Protein AF-A0A071LQS4-F1 (afdb_monomer)

Secondary structure (DSSP, 8-state):
---B-TTS--B-PPP-EEEEEEPTTS-EEEEEEEP-TTHHHHHHHHSPSPPHHHHHH--S-----EEEEEEEEEEEEETTEEEEEEEEEEEEE-S-----HHHHHHHTGGGSSTT--EEEEPTT--SEEEESSSSTTSPEEEEE-TT--EEEEEE-SSSEEEEEEE-TTSGGGEEEEEEEEEGGGEEE--

Foldseek 3Di:
DWDADPQQPDTDDDDWDKDFDADPVQAGPAIETEDDDPRVVCCCVFVPPDDPCCVVVVADDGDFDWDWDWPDWDWDADQNAIHIYTYTPDTDTDPDPPHDLLNVLVNVHPCSHVRKWKKFFDPPDDFDFAFQAQDPPGDGDHTGDRPFIKIFDADPDPFKTWIATQQPVDVVRGDPRIHMDTCVRIGTDD

Radius of gyration: 18.58 Å; Cα contacts (8 Å, |Δi|>4): 355; chains: 1; bounding box: 41×34×51 Å

Mean predicted aligned error: 6.65 Å

Sequence (190 aa):
MPVWNDTGTVNTPELHYRYFVLSANNQAEKIVNLDKQNSEALLTRYFSPVPENFLKFKEGHLERSGTAVINHLSSNTECDHHYYSGQLIKFTVGTDQHFDINTLENAAGCEAWPYRLSYTLKPGITDAHFKQEPDVSAKNGAIITADMAIVTLERVNQQWIKAAQYDANQPDSVGKNQGFILLSQLQPLN

Nearest PDB structures (foldseek):
  4krt-assembly2_B  TM=7.785E-01  e=1.493E-01  Clostridium phage phiSM101
  2d8j-assembly1_A  TM=6.221E-01  e=8.026E-02  Mus musculus
  6biq-assembly4_C  TM=4.530E-01  e=5.722E-02  Trichomonas vaginalis
  8elr-assembly1_A  TM=2.096E-01  e=4.162E+00  Homo sapiens
  7kfz-assembly1_C  TM=2.103E-01  e=5.519E+00  Homo sapiens

Structure (mmCIF, N/CA/C/O backbone):
data_AF-A0A071LQS4-F1
#
_entry.id   AF-A0A071LQS4-F1
#
loop_
_atom_site.group_PDB
_atom_site.id
_atom_site.type_symbol
_atom_site.label_atom_id
_atom_site.label_alt_id
_atom_site.label_comp_id
_atom_site.label_asym_id
_atom_site.label_entity_id
_atom_site.label_seq_id
_atom_site.pdbx_PDB_ins_code
_atom_site.Cartn_x
_atom_site.Cartn_y
_atom_site.Cartn_z
_atom_site.occupancy
_atom_site.B_iso_or_equiv
_atom_site.auth_seq_id
_atom_site.auth_comp_id
_atom_site.auth_asym_id
_atom_site.auth_atom_id
_atom_site.pdbx_PDB_model_num
ATOM 1 N N . MET A 1 1 ? -6.910 -5.279 -0.947 1.00 57.91 1 MET A N 1
ATOM 2 C CA . MET A 1 1 ? -6.035 -6.045 -1.858 1.00 57.91 1 MET A CA 1
ATOM 3 C C . MET A 1 1 ? -6.261 -5.568 -3.281 1.00 57.91 1 MET A C 1
ATOM 5 O O . MET A 1 1 ? -7.370 -5.112 -3.563 1.00 57.91 1 MET A O 1
ATOM 9 N N . PRO A 1 2 ? -5.251 -5.622 -4.160 1.00 64.19 2 PRO A N 1
ATOM 10 C CA . PRO A 1 2 ? -5.471 -5.397 -5.580 1.00 64.19 2 PRO A CA 1
ATOM 11 C C . PRO A 1 2 ? -6.408 -6.454 -6.159 1.00 64.19 2 PRO A C 1
ATOM 13 O O . PRO A 1 2 ? -6.312 -7.630 -5.822 1.00 64.19 2 PRO A O 1
ATOM 16 N N . VAL A 1 3 ? -7.317 -6.019 -7.023 1.00 68.38 3 VAL A N 1
ATOM 17 C CA . VAL A 1 3 ? -8.246 -6.890 -7.745 1.00 68.38 3 VAL A CA 1
ATOM 18 C C . VAL A 1 3 ? -8.030 -6.617 -9.219 1.00 68.38 3 VAL A C 1
ATOM 20 O O . VAL A 1 3 ? -8.522 -5.627 -9.762 1.00 68.38 3 VAL A O 1
ATOM 23 N N . TRP A 1 4 ? -7.229 -7.462 -9.852 1.00 69.62 4 TRP A N 1
ATOM 24 C CA . TRP A 1 4 ? -6.940 -7.342 -11.271 1.00 69.62 4 TRP A CA 1
ATOM 25 C C . TRP A 1 4 ? -8.056 -7.977 -12.100 1.00 69.62 4 TRP A C 1
ATOM 27 O O . TRP A 1 4 ? -8.606 -9.009 -11.724 1.00 69.62 4 TRP A O 1
ATOM 37 N N . ASN A 1 5 ? -8.385 -7.373 -13.241 1.00 72.88 5 ASN A N 1
ATOM 38 C CA . ASN A 1 5 ? -9.180 -8.057 -14.258 1.00 72.88 5 ASN A CA 1
ATOM 39 C C . ASN A 1 5 ? -8.420 -9.277 -14.811 1.00 72.88 5 ASN A C 1
ATOM 41 O O . ASN A 1 5 ? -7.201 -9.367 -14.675 1.00 72.88 5 ASN A O 1
ATOM 45 N N . ASP A 1 6 ? -9.122 -10.177 -15.501 1.00 66.00 6 ASP A N 1
ATOM 46 C CA . ASP A 1 6 ? -8.548 -11.431 -16.022 1.00 66.00 6 ASP A CA 1
ATOM 47 C C . ASP A 1 6 ? -7.302 -11.228 -16.900 1.00 66.00 6 ASP A C 1
ATOM 49 O O . ASP A 1 6 ? -6.442 -12.099 -16.993 1.00 66.00 6 ASP A O 1
ATOM 53 N N . THR A 1 7 ? -7.181 -10.064 -17.545 1.00 60.19 7 THR A N 1
ATOM 54 C CA . THR A 1 7 ? -6.035 -9.719 -18.394 1.00 60.19 7 THR A CA 1
ATOM 55 C C . THR A 1 7 ? -4.881 -9.048 -17.643 1.00 60.19 7 THR A C 1
ATOM 57 O O . THR A 1 7 ? -3.892 -8.686 -18.276 1.00 60.19 7 THR A O 1
ATOM 60 N N . GLY A 1 8 ? -4.994 -8.818 -16.330 1.00 60.22 8 GLY A N 1
ATOM 61 C CA . GLY A 1 8 ? -3.953 -8.188 -15.510 1.00 60.22 8 GLY A CA 1
ATOM 62 C C . GLY A 1 8 ? -3.650 -6.734 -15.890 1.00 60.22 8 GLY A C 1
ATOM 63 O O . GLY A 1 8 ? -2.535 -6.258 -15.706 1.00 60.22 8 GLY A O 1
ATOM 64 N N . THR A 1 9 ? -4.602 -6.022 -16.491 1.00 60.69 9 THR A N 1
ATOM 65 C CA . THR A 1 9 ? -4.402 -4.659 -17.019 1.00 60.69 9 THR A CA 1
ATOM 66 C C . THR A 1 9 ? -5.120 -3.590 -16.214 1.00 60.69 9 THR A C 1
ATOM 68 O O . THR A 1 9 ? -4.701 -2.434 -16.231 1.00 60.69 9 THR A O 1
ATOM 71 N N . VAL A 1 10 ? -6.189 -3.957 -15.509 1.00 65.56 10 VAL A N 1
ATOM 72 C CA . VAL A 1 10 ? -7.010 -3.037 -14.721 1.00 65.56 10 VAL A CA 1
ATOM 73 C C . VAL A 1 10 ? -7.055 -3.529 -13.285 1.00 65.56 10 VAL A C 1
ATOM 75 O O . VAL A 1 10 ? -7.588 -4.604 -13.030 1.00 65.56 10 VAL A O 1
ATOM 78 N N . ASN A 1 11 ? -6.514 -2.735 -12.360 1.00 72.06 11 ASN A N 1
ATOM 79 C CA . ASN A 1 11 ? -6.674 -2.947 -10.926 1.00 72.06 11 ASN A CA 1
ATOM 80 C C . ASN A 1 11 ? -7.907 -2.178 -10.439 1.00 72.06 11 ASN A C 1
ATOM 82 O O . ASN A 1 11 ? -8.010 -0.969 -10.652 1.00 72.06 11 ASN A O 1
ATOM 86 N N . THR A 1 12 ? -8.815 -2.865 -9.755 1.00 76.50 12 THR A N 1
ATOM 87 C CA . THR A 1 12 ? -10.020 -2.297 -9.141 1.00 76.50 12 THR A CA 1
ATOM 88 C C . THR A 1 12 ? -9.942 -2.496 -7.626 1.00 76.50 12 THR A C 1
ATOM 90 O O . THR A 1 12 ? -10.696 -3.290 -7.068 1.00 76.50 12 THR A O 1
ATOM 93 N N . PRO A 1 13 ? -8.991 -1.836 -6.943 1.00 78.62 13 PRO A N 1
ATOM 94 C CA . PRO A 1 13 ? -8.784 -2.053 -5.521 1.00 78.62 13 PRO A CA 1
ATOM 95 C C . PRO A 1 13 ? -10.014 -1.597 -4.736 1.00 78.62 13 PRO A C 1
ATOM 97 O O . PRO A 1 13 ? -10.620 -0.558 -5.022 1.00 78.62 13 PRO A O 1
ATOM 100 N N . GLU A 1 14 ? -10.363 -2.379 -3.723 1.00 82.19 14 GLU A N 1
ATOM 101 C CA . GLU A 1 14 ? -11.452 -2.065 -2.808 1.00 82.19 14 GLU A CA 1
ATOM 102 C C . GLU A 1 14 ? -10.912 -1.421 -1.529 1.00 82.19 14 GLU A C 1
ATOM 104 O O . GLU A 1 14 ? -9.817 -1.747 -1.064 1.00 82.19 14 GLU A O 1
ATOM 109 N N . LEU A 1 15 ? -11.691 -0.513 -0.937 1.00 86.19 15 LEU A N 1
ATOM 110 C CA . LEU A 1 15 ? -11.379 0.038 0.379 1.00 86.19 15 LEU A CA 1
ATOM 111 C C . LEU A 1 15 ? -11.614 -1.023 1.456 1.00 86.19 15 LEU A C 1
ATOM 113 O O . LEU A 1 15 ? -12.691 -1.618 1.542 1.00 86.19 15 LEU A O 1
ATOM 117 N N . HIS A 1 16 ? -10.612 -1.210 2.307 1.00 87.62 16 HIS A N 1
ATOM 118 C CA . HIS A 1 16 ? -10.677 -2.058 3.490 1.00 87.62 16 HIS A CA 1
ATOM 119 C C . HIS A 1 16 ? -10.281 -1.249 4.720 1.00 87.62 16 HIS A C 1
ATOM 121 O O . HIS A 1 16 ? -9.436 -0.359 4.641 1.00 87.62 16 HIS A O 1
ATOM 127 N N . TYR A 1 17 ? -10.878 -1.587 5.860 1.00 90.06 17 TYR A N 1
ATOM 128 C CA . TYR A 1 17 ? -10.569 -0.970 7.142 1.00 90.06 17 TYR A CA 1
ATOM 129 C C . TYR A 1 17 ? -10.048 -2.033 8.092 1.00 90.06 17 TYR A C 1
ATOM 131 O O . TYR A 1 17 ? -10.638 -3.105 8.226 1.00 90.06 17 TYR A O 1
ATOM 139 N N . ARG A 1 18 ? -8.953 -1.710 8.773 1.00 90.69 18 ARG A N 1
ATOM 140 C CA . ARG A 1 18 ? -8.409 -2.512 9.862 1.00 90.69 18 ARG A CA 1
ATOM 141 C C . ARG A 1 18 ? -8.292 -1.652 11.102 1.00 90.69 18 ARG A C 1
ATOM 143 O O . ARG A 1 18 ? -7.937 -0.478 11.017 1.00 90.69 18 ARG A O 1
ATOM 150 N N . TYR A 1 19 ? -8.595 -2.243 12.245 1.00 92.38 19 TYR A N 1
ATOM 151 C CA . TYR A 1 19 ? -8.375 -1.629 13.541 1.00 92.38 19 TYR A CA 1
ATOM 152 C C . TYR A 1 19 ? -7.298 -2.399 14.292 1.00 92.38 19 TYR A C 1
ATOM 154 O O . TYR A 1 19 ? -7.432 -3.601 14.523 1.00 92.38 19 TYR A O 1
ATOM 162 N N . PHE A 1 20 ? -6.239 -1.690 14.667 1.00 92.62 20 PHE A N 1
ATOM 163 C CA . PHE A 1 20 ? -5.131 -2.226 15.442 1.00 92.62 20 PHE A CA 1
ATOM 164 C C . PHE A 1 20 ? -5.304 -1.795 16.896 1.00 92.62 20 PHE A C 1
ATOM 166 O O . PHE A 1 20 ? -5.364 -0.602 17.196 1.00 92.62 20 PHE A O 1
ATOM 173 N N . VAL A 1 21 ? -5.397 -2.766 17.799 1.00 91.94 21 VAL A N 1
ATOM 174 C CA . VAL A 1 21 ? -5.367 -2.523 19.242 1.00 91.94 21 VAL A CA 1
ATOM 175 C C . VAL A 1 21 ? -3.913 -2.537 19.675 1.00 91.94 21 VAL A C 1
ATOM 177 O O . VAL A 1 21 ? -3.232 -3.551 19.520 1.00 91.94 21 VAL A O 1
ATOM 180 N N . LEU A 1 22 ? -3.449 -1.406 20.199 1.00 90.56 22 LEU A N 1
ATOM 181 C CA . LEU A 1 22 ? -2.077 -1.230 20.651 1.00 90.56 22 LEU A CA 1
ATOM 182 C C . LEU A 1 22 ? -1.982 -1.335 22.172 1.00 90.56 22 LEU A C 1
ATOM 184 O O . LEU A 1 22 ? -2.823 -0.796 22.893 1.00 90.56 22 LEU A O 1
ATOM 188 N N . SER A 1 23 ? -0.927 -1.991 22.645 1.00 89.00 23 SER A N 1
ATOM 189 C CA . SER A 1 23 ? -0.516 -1.968 24.047 1.00 89.00 23 SER A CA 1
ATOM 190 C C . SER A 1 23 ? 0.079 -0.609 24.430 1.00 89.00 23 SER A C 1
ATOM 192 O O . SER A 1 23 ? 0.381 0.225 23.575 1.00 89.00 23 SER A O 1
ATOM 194 N N . ALA A 1 24 ? 0.348 -0.406 25.723 1.00 85.00 24 ALA A N 1
ATOM 195 C CA . ALA A 1 24 ? 1.026 0.799 26.217 1.00 85.00 24 ALA A CA 1
ATOM 196 C C . ALA A 1 24 ? 2.432 1.016 25.612 1.00 85.00 24 ALA A C 1
ATOM 198 O O . ALA A 1 24 ? 2.934 2.136 25.616 1.00 85.00 24 ALA A O 1
ATOM 199 N N . ASN A 1 25 ? 3.051 -0.042 25.073 1.00 84.69 25 ASN A N 1
ATOM 200 C CA . ASN A 1 25 ? 4.360 0.001 24.419 1.00 84.69 25 ASN A CA 1
ATOM 201 C C . ASN A 1 25 ? 4.250 0.077 22.881 1.00 84.69 25 ASN A C 1
ATOM 203 O O . ASN A 1 25 ? 5.203 -0.274 22.186 1.00 84.69 25 ASN A O 1
ATOM 207 N N . ASN A 1 26 ? 3.088 0.471 22.341 1.00 84.00 26 ASN A N 1
ATOM 208 C CA . ASN A 1 26 ? 2.786 0.541 20.904 1.00 84.00 26 ASN A CA 1
ATOM 209 C C . ASN A 1 26 ? 2.916 -0.787 20.141 1.00 84.00 26 ASN A C 1
ATOM 211 O O . ASN A 1 26 ? 3.038 -0.790 18.920 1.00 84.00 26 ASN A O 1
ATOM 215 N N . GLN A 1 27 ? 2.854 -1.923 20.837 1.00 87.25 27 GLN A N 1
ATOM 216 C CA . GLN A 1 27 ? 2.822 -3.237 20.192 1.00 87.25 27 GLN A CA 1
ATOM 217 C C . GLN A 1 27 ? 1.385 -3.596 19.823 1.00 87.25 27 GLN A C 1
ATOM 219 O O . GLN A 1 27 ? 0.487 -3.420 20.646 1.00 87.25 27 GLN A O 1
ATOM 224 N N . ALA A 1 28 ? 1.161 -4.110 18.614 1.00 88.50 28 ALA A N 1
ATOM 225 C CA . ALA A 1 28 ? -0.161 -4.566 18.204 1.00 88.50 28 ALA A CA 1
ATOM 226 C C . ALA A 1 28 ? -0.525 -5.875 18.921 1.00 88.50 28 ALA A C 1
ATOM 228 O O . ALA A 1 28 ? 0.112 -6.906 18.727 1.00 88.50 28 ALA A O 1
ATOM 229 N N . GLU A 1 29 ? -1.562 -5.828 1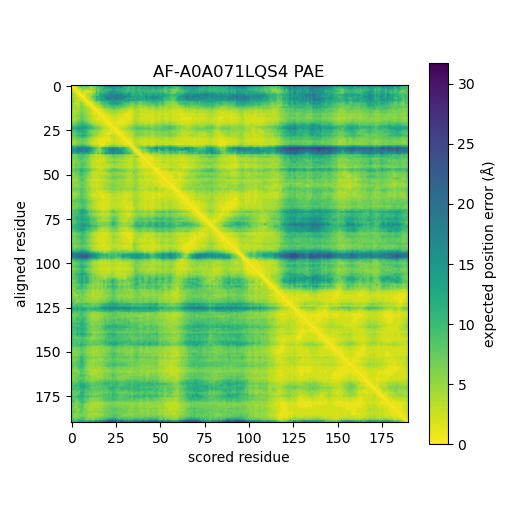9.755 1.00 89.38 29 GLU A N 1
ATOM 230 C CA . GLU A 1 29 ? -2.084 -6.988 20.489 1.00 89.38 29 GLU A CA 1
ATOM 231 C C . GLU A 1 29 ? -3.218 -7.680 19.735 1.00 89.38 29 GLU A C 1
ATOM 233 O O . GLU A 1 29 ? -3.475 -8.870 19.919 1.00 89.38 29 GLU A O 1
ATOM 238 N N . LYS A 1 30 ? -3.946 -6.917 18.914 1.00 90.00 30 LYS A N 1
ATOM 239 C CA . LYS A 1 30 ? -5.096 -7.413 18.167 1.00 90.00 30 LYS A CA 1
ATOM 240 C C . LYS A 1 30 ? -5.270 -6.653 16.868 1.00 90.00 30 LYS A C 1
ATOM 242 O O . LYS A 1 30 ? -5.231 -5.424 16.860 1.00 90.00 30 LYS A O 1
ATOM 247 N N . ILE A 1 31 ? -5.561 -7.388 15.803 1.00 91.19 31 ILE A N 1
ATOM 248 C CA . ILE A 1 31 ? -5.914 -6.832 14.500 1.00 91.19 31 ILE A CA 1
ATOM 249 C C . ILE A 1 31 ? -7.340 -7.259 14.184 1.00 91.19 31 ILE A C 1
ATOM 251 O O . ILE A 1 31 ? -7.667 -8.446 14.232 1.00 91.19 31 ILE A O 1
ATOM 255 N N . VAL A 1 32 ? -8.198 -6.281 13.900 1.00 92.31 32 VAL A N 1
ATOM 256 C CA . VAL A 1 32 ? -9.599 -6.507 13.547 1.00 92.31 32 VAL A CA 1
ATOM 257 C C . VAL A 1 32 ? -9.854 -6.001 12.133 1.00 92.31 32 VAL A C 1
ATOM 259 O O . VAL A 1 32 ? -9.817 -4.795 11.887 1.00 92.31 32 VAL A O 1
ATOM 262 N N . ASN A 1 33 ? -10.143 -6.913 11.212 1.00 90.88 33 ASN A N 1
ATOM 263 C CA . ASN A 1 33 ? -10.684 -6.603 9.896 1.00 90.88 33 ASN A CA 1
ATOM 264 C C . ASN A 1 33 ? -12.134 -6.122 10.058 1.00 90.88 33 ASN A C 1
ATOM 266 O O . ASN A 1 33 ? -12.956 -6.794 10.681 1.00 90.88 33 ASN A O 1
ATOM 270 N N . LEU A 1 34 ? -12.445 -4.931 9.548 1.00 90.88 34 LEU A N 1
ATOM 271 C CA . LEU A 1 34 ? -13.760 -4.317 9.713 1.00 90.88 34 LEU A CA 1
ATOM 272 C C . LEU A 1 34 ? -14.622 -4.503 8.459 1.00 90.88 34 LEU A C 1
ATOM 274 O O . LEU A 1 34 ? -14.184 -4.219 7.341 1.00 90.88 34 LEU A O 1
ATOM 278 N N . ASP A 1 35 ? -15.868 -4.928 8.661 1.00 83.94 35 ASP A N 1
ATOM 279 C CA . ASP A 1 35 ? -16.822 -5.163 7.576 1.00 83.94 35 ASP A CA 1
ATOM 280 C C . ASP A 1 35 ? -17.208 -3.880 6.817 1.00 83.94 35 ASP A C 1
ATOM 282 O O . ASP A 1 35 ? -17.341 -2.788 7.376 1.00 83.94 35 ASP A O 1
ATOM 286 N N . LYS A 1 36 ? -17.448 -4.040 5.510 1.00 66.44 36 LYS A N 1
ATOM 287 C CA . LYS A 1 36 ? -17.505 -2.987 4.476 1.00 66.44 36 LYS A CA 1
ATOM 288 C C . LYS A 1 36 ? -18.779 -2.124 4.435 1.00 66.44 36 LYS A C 1
ATOM 290 O O . LYS A 1 36 ? -19.111 -1.583 3.380 1.00 66.44 36 LYS A O 1
ATOM 295 N N . GLN A 1 37 ? -19.530 -1.963 5.521 1.00 63.38 37 GLN A N 1
ATOM 296 C CA . GLN A 1 37 ? -20.737 -1.127 5.451 1.00 63.38 37 GLN A CA 1
ATOM 297 C C . GLN A 1 37 ? -20.368 0.360 5.299 1.00 63.38 37 GLN A C 1
ATOM 299 O O . GLN A 1 37 ? -19.813 0.968 6.209 1.00 63.38 37 GLN A O 1
ATOM 304 N N . ASN A 1 38 ? -20.715 0.953 4.149 1.00 67.62 38 ASN A N 1
ATOM 305 C CA . ASN A 1 38 ? -20.524 2.375 3.826 1.00 67.62 38 ASN A CA 1
ATOM 306 C C . ASN A 1 38 ? -19.057 2.852 3.841 1.00 67.62 38 ASN A C 1
ATOM 308 O O . ASN A 1 38 ? -18.759 3.921 4.379 1.00 67.62 38 ASN A O 1
ATOM 312 N N . SER A 1 39 ? -18.153 2.078 3.232 1.00 76.69 39 SER A N 1
ATOM 313 C CA . SER A 1 39 ? -16.706 2.346 3.187 1.00 76.69 39 SER A CA 1
ATOM 314 C C . SER A 1 39 ? -16.355 3.799 2.832 1.00 76.69 39 SER A C 1
ATOM 316 O O . SER A 1 39 ? -15.729 4.488 3.629 1.00 76.69 39 SER A O 1
ATOM 318 N N . GLU A 1 40 ? -16.828 4.331 1.705 1.00 82.75 40 GLU A N 1
ATOM 319 C CA . GLU A 1 40 ? -16.487 5.704 1.288 1.00 82.75 40 GLU A CA 1
ATOM 320 C C . GLU A 1 40 ? -16.918 6.777 2.303 1.00 82.75 40 GLU A C 1
ATOM 322 O O . GLU A 1 40 ? -16.169 7.716 2.579 1.00 82.75 40 GLU A O 1
ATOM 327 N N . ALA A 1 41 ? -18.087 6.616 2.932 1.00 84.94 41 ALA A N 1
ATOM 328 C CA . ALA A 1 41 ? -18.562 7.556 3.946 1.00 84.94 41 ALA A CA 1
ATOM 329 C C . ALA A 1 41 ? -17.669 7.549 5.198 1.00 84.94 41 ALA A C 1
ATOM 331 O O . ALA A 1 41 ? -17.444 8.599 5.803 1.00 84.94 41 ALA A O 1
ATOM 332 N N . LEU A 1 42 ? -17.135 6.383 5.584 1.00 87.06 42 LEU A N 1
ATOM 333 C CA . LEU A 1 42 ? -16.184 6.261 6.692 1.00 87.06 42 LEU A CA 1
ATOM 334 C C . LEU A 1 42 ? -14.855 6.950 6.364 1.00 87.06 42 LEU A C 1
ATOM 336 O O . LEU A 1 42 ? -14.322 7.660 7.221 1.00 87.06 42 LEU A O 1
ATOM 340 N N . LEU A 1 43 ? -14.356 6.796 5.130 1.00 88.88 43 LEU A N 1
ATOM 341 C CA . LEU A 1 43 ? -13.146 7.472 4.654 1.00 88.88 43 LEU A CA 1
ATOM 342 C C . LEU A 1 43 ? -13.270 8.991 4.828 1.00 88.88 43 LEU A C 1
ATOM 344 O O . LEU A 1 43 ? -12.480 9.603 5.546 1.00 88.88 43 LEU A O 1
ATOM 348 N N . THR A 1 44 ? -14.301 9.598 4.235 1.00 86.62 44 THR A N 1
ATOM 349 C CA . THR A 1 44 ? -14.496 11.055 4.286 1.00 86.62 44 THR A CA 1
ATOM 350 C C . THR A 1 44 ? -14.762 11.552 5.704 1.00 86.62 44 THR A C 1
ATOM 352 O O . THR A 1 44 ? -14.321 12.639 6.070 1.00 86.62 44 THR A O 1
ATOM 355 N N . ARG A 1 45 ? -15.467 10.774 6.531 1.00 89.19 45 ARG A N 1
ATOM 356 C CA . ARG A 1 45 ? -15.817 11.187 7.894 1.00 89.19 45 ARG A CA 1
ATOM 357 C C . ARG A 1 45 ? -14.624 11.190 8.847 1.00 89.19 45 ARG A C 1
ATOM 359 O O . ARG A 1 45 ? -14.565 12.058 9.715 1.00 89.19 45 ARG A O 1
ATOM 366 N N . TYR A 1 46 ? -13.721 10.216 8.736 1.00 89.62 46 TYR A N 1
ATOM 367 C CA . TYR A 1 46 ? -12.697 9.970 9.760 1.00 89.62 46 TYR A CA 1
ATOM 368 C C . TYR A 1 46 ? -11.259 10.239 9.310 1.00 89.62 46 TYR A C 1
ATOM 370 O O . TYR A 1 46 ? -10.403 10.474 10.162 1.00 89.62 46 TYR A O 1
ATOM 378 N N . PHE A 1 47 ? -10.998 10.264 8.002 1.00 90.12 47 PHE A N 1
ATOM 379 C CA . PHE A 1 47 ? -9.658 10.427 7.427 1.00 90.12 47 PHE A CA 1
ATOM 380 C C . PHE A 1 47 ? -9.507 11.739 6.641 1.00 90.12 47 PHE A C 1
ATOM 382 O O . PHE A 1 47 ? -8.601 11.875 5.828 1.00 90.12 47 PHE A O 1
ATOM 389 N N . SER A 1 48 ? -10.394 12.714 6.862 1.00 85.62 48 SER A N 1
ATOM 390 C CA . SER A 1 48 ? -10.316 14.016 6.192 1.00 85.62 48 SER A CA 1
ATOM 391 C C . SER A 1 48 ? -9.209 14.912 6.782 1.00 85.62 48 SER A C 1
ATOM 393 O O . SER A 1 48 ? -9.088 14.983 8.012 1.00 85.62 48 SER A O 1
ATOM 395 N N . PRO A 1 49 ? -8.442 15.642 5.944 1.00 87.75 49 PRO A N 1
ATOM 396 C CA . PRO A 1 49 ? -8.482 15.611 4.479 1.00 87.75 49 PRO A CA 1
ATOM 397 C C . PRO A 1 49 ? -7.813 14.351 3.907 1.00 87.75 49 PRO A C 1
ATOM 399 O O . PRO A 1 49 ? -6.736 13.957 4.344 1.00 87.75 49 PRO A O 1
ATOM 402 N N . VAL A 1 50 ? -8.442 13.752 2.892 1.00 88.69 50 VAL A N 1
ATOM 403 C CA . VAL A 1 50 ? -7.896 12.583 2.187 1.00 88.69 50 VAL A CA 1
ATOM 404 C C . VAL A 1 50 ? -6.923 13.063 1.103 1.00 88.69 50 VAL A C 1
ATOM 406 O O . VAL A 1 50 ? -7.309 13.928 0.311 1.00 88.69 50 VAL A O 1
ATOM 409 N N . PRO A 1 51 ? -5.696 12.519 1.014 1.00 88.00 51 PRO A N 1
ATOM 410 C CA . PRO A 1 51 ? -4.763 12.874 -0.052 1.00 88.00 51 PRO A CA 1
ATOM 411 C C . PRO A 1 51 ? -5.345 12.610 -1.449 1.00 88.00 51 PRO A C 1
ATOM 413 O O . PRO A 1 51 ? -5.890 11.538 -1.710 1.00 88.00 51 PRO A O 1
ATOM 416 N N . GLU A 1 52 ? -5.182 13.555 -2.380 1.00 85.94 52 GLU A N 1
ATOM 417 C CA . GLU A 1 52 ? -5.719 13.433 -3.747 1.00 85.94 52 GLU A CA 1
ATOM 418 C C . GLU A 1 52 ? -5.197 12.178 -4.459 1.00 85.94 52 GLU A C 1
ATOM 420 O O . GLU A 1 52 ? -5.964 11.450 -5.088 1.00 85.94 52 GLU A O 1
ATOM 425 N N . ASN A 1 53 ? -3.905 11.876 -4.300 1.00 82.62 53 ASN A N 1
ATOM 426 C CA . ASN A 1 53 ? -3.279 10.703 -4.910 1.00 82.62 53 ASN A CA 1
ATOM 427 C C . ASN A 1 53 ? -3.894 9.385 -4.421 1.00 82.62 53 ASN A C 1
ATOM 429 O O . ASN A 1 53 ? -4.040 8.462 -5.223 1.00 82.62 53 ASN A O 1
ATOM 433 N N . PHE A 1 54 ? -4.320 9.312 -3.155 1.00 86.25 54 PHE A N 1
ATOM 434 C CA . PHE A 1 54 ? -5.008 8.135 -2.622 1.00 86.25 54 PHE A CA 1
ATOM 435 C C . PHE A 1 54 ? -6.335 7.906 -3.355 1.00 86.25 54 PHE A C 1
ATOM 437 O O . PHE A 1 54 ? -6.625 6.792 -3.772 1.00 86.25 54 PHE A O 1
ATOM 444 N N . LEU A 1 55 ? -7.119 8.961 -3.597 1.00 85.38 55 LEU A N 1
ATOM 445 C CA . LEU A 1 55 ? -8.390 8.853 -4.327 1.00 85.38 55 LEU A CA 1
ATOM 446 C C . LEU A 1 55 ? -8.188 8.590 -5.824 1.00 85.38 55 LEU A C 1
ATOM 448 O O . LEU A 1 55 ? -8.919 7.803 -6.426 1.00 85.38 55 LEU A O 1
ATOM 452 N N . LYS A 1 56 ? -7.196 9.251 -6.427 1.00 84.31 56 LYS A N 1
ATOM 453 C CA . LYS A 1 56 ? -6.923 9.201 -7.866 1.00 84.31 56 LYS A CA 1
ATOM 454 C C . LYS A 1 56 ? -6.364 7.855 -8.309 1.00 84.31 56 LYS A C 1
ATOM 456 O O . LYS A 1 56 ? -6.793 7.332 -9.334 1.00 84.31 56 LYS A O 1
ATOM 461 N N . PHE A 1 57 ? -5.400 7.321 -7.565 1.00 81.06 57 PHE A N 1
ATOM 462 C CA . PHE A 1 57 ? -4.719 6.073 -7.911 1.00 81.06 57 PHE A CA 1
ATOM 463 C C . PHE A 1 57 ? -5.247 4.870 -7.132 1.00 81.06 57 PHE A C 1
ATOM 465 O O . PHE A 1 57 ? -5.015 3.742 -7.551 1.00 81.06 57 PHE A O 1
ATOM 472 N N . LYS A 1 58 ? -6.005 5.099 -6.049 1.00 83.06 58 LYS A N 1
ATOM 473 C CA . LYS A 1 58 ? -6.546 4.048 -5.174 1.00 83.06 58 LYS A CA 1
ATOM 474 C C . LYS A 1 58 ? -5.453 3.112 -4.651 1.00 83.06 58 LYS A C 1
ATOM 476 O O . LYS A 1 58 ? -5.615 1.896 -4.610 1.00 83.06 58 LYS A O 1
ATOM 481 N N . GLU A 1 59 ? -4.327 3.704 -4.270 1.00 80.50 59 GLU A N 1
ATOM 482 C CA . GLU A 1 59 ? -3.118 3.013 -3.831 1.00 80.50 59 GLU A CA 1
ATOM 483 C C . GLU A 1 59 ? -2.668 3.504 -2.461 1.00 80.50 59 GLU A C 1
ATOM 485 O O . GLU A 1 59 ? -2.896 4.657 -2.093 1.00 80.50 59 GLU A O 1
ATOM 490 N N . GLY A 1 60 ? -1.991 2.616 -1.734 1.00 83.06 60 GLY A N 1
ATOM 491 C CA . GLY A 1 60 ? -1.507 2.882 -0.386 1.00 83.06 60 GLY A CA 1
ATOM 492 C C . GLY A 1 60 ? -2.577 2.670 0.681 1.00 83.06 60 GLY A C 1
ATOM 493 O O . GLY A 1 60 ? -3.523 1.896 0.516 1.00 83.06 60 GLY A O 1
ATOM 494 N N . HIS A 1 61 ? -2.392 3.354 1.800 1.00 87.44 61 HIS A N 1
ATOM 495 C CA . HIS A 1 61 ? -3.216 3.269 2.997 1.00 87.44 61 HIS A CA 1
ATOM 496 C C . HIS A 1 61 ? -3.170 4.612 3.739 1.00 87.44 61 HIS A C 1
ATOM 498 O O . HIS A 1 61 ? -2.387 5.495 3.385 1.00 87.44 61 HIS A O 1
ATOM 504 N N . LEU A 1 62 ? -4.082 4.790 4.695 1.00 89.12 62 LEU A N 1
ATOM 505 C CA . LEU A 1 62 ? -4.164 5.971 5.550 1.00 89.12 62 LEU A CA 1
ATOM 506 C C . LEU A 1 62 ? -4.412 5.522 6.985 1.00 89.12 62 LEU A C 1
ATOM 508 O O . LEU A 1 62 ? -5.232 4.633 7.228 1.00 89.12 62 LEU A O 1
ATOM 512 N N . GLU A 1 63 ? -3.786 6.205 7.937 1.00 90.38 63 GLU A N 1
ATOM 513 C CA . GLU A 1 63 ? -3.867 5.851 9.349 1.00 90.38 63 GLU A CA 1
ATOM 514 C C . GLU A 1 63 ? -4.608 6.925 10.134 1.00 90.38 63 GLU A C 1
ATOM 516 O O . GLU A 1 63 ? -4.451 8.134 9.933 1.00 90.38 63 GLU A O 1
ATOM 521 N N . ARG A 1 64 ? -5.405 6.475 11.101 1.00 91.75 64 ARG A N 1
ATOM 522 C CA . ARG A 1 64 ? -6.043 7.355 12.072 1.00 91.75 64 ARG A CA 1
ATOM 523 C C . ARG A 1 64 ? -6.140 6.653 13.414 1.00 91.75 64 ARG A C 1
ATOM 525 O O . ARG A 1 64 ? -6.685 5.558 13.511 1.00 91.75 64 ARG A O 1
ATOM 532 N N . SER A 1 65 ? -5.665 7.318 14.459 1.00 92.75 65 SER A N 1
ATOM 533 C CA . SER A 1 65 ? -5.854 6.866 15.832 1.00 92.75 65 SER A CA 1
ATOM 534 C C . SER A 1 65 ?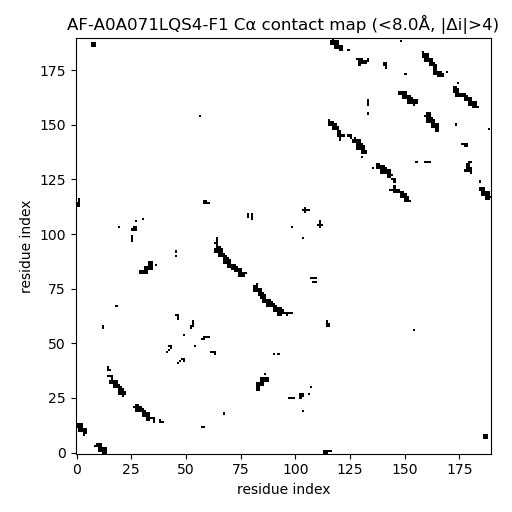 -7.262 7.184 16.335 1.00 92.75 65 SER A C 1
ATOM 536 O O . SER A 1 65 ? -7.909 8.151 15.916 1.00 92.75 65 SER A O 1
ATOM 538 N N . GLY A 1 66 ? -7.750 6.362 17.260 1.00 92.62 66 GLY A N 1
ATOM 539 C CA . GLY A 1 66 ? -9.050 6.556 17.884 1.00 92.62 66 GLY A CA 1
ATOM 540 C C . GLY A 1 66 ? -9.580 5.303 18.559 1.00 92.62 66 GLY A C 1
ATOM 541 O O . GLY A 1 66 ? -8.916 4.268 18.616 1.00 92.62 66 GLY A O 1
ATOM 542 N N . THR A 1 67 ? -10.803 5.405 19.064 1.00 92.94 67 THR A N 1
ATOM 543 C CA . THR A 1 67 ? -11.512 4.304 19.718 1.00 92.94 67 THR A CA 1
ATOM 544 C C . THR A 1 67 ? -12.617 3.772 18.817 1.00 92.94 67 THR A C 1
ATOM 546 O O . THR A 1 67 ? -13.401 4.537 18.247 1.00 92.94 67 THR A O 1
ATOM 549 N N . ALA A 1 68 ? -12.683 2.448 18.688 1.00 92.88 68 ALA A N 1
ATOM 550 C CA . ALA A 1 68 ? -13.695 1.758 17.902 1.00 92.88 68 ALA A CA 1
ATOM 551 C C . ALA A 1 68 ? -14.662 0.987 18.810 1.00 92.88 68 ALA A C 1
ATOM 553 O O . ALA A 1 68 ? -14.249 0.285 19.730 1.00 92.88 68 ALA A O 1
ATOM 554 N N . VAL A 1 69 ? -15.958 1.091 18.521 1.00 93.81 69 VAL A N 1
ATOM 555 C CA . VAL A 1 69 ? -16.988 0.182 19.030 1.00 93.81 69 VAL A CA 1
ATOM 556 C C . VAL A 1 69 ? -17.278 -0.818 17.920 1.00 93.81 69 VAL A C 1
ATOM 558 O O . VAL A 1 69 ? -17.738 -0.426 16.845 1.00 93.81 69 VAL A O 1
ATOM 561 N N . ILE A 1 70 ? -16.985 -2.090 18.181 1.00 93.19 70 ILE A N 1
ATOM 562 C CA . ILE A 1 70 ? -17.066 -3.179 17.20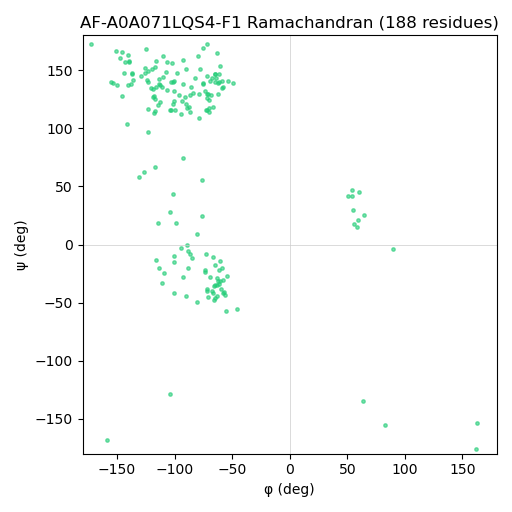3 1.00 93.19 70 ILE A CA 1
ATOM 563 C C . ILE A 1 70 ? -18.059 -4.221 17.717 1.00 93.19 70 ILE A C 1
ATOM 565 O O . ILE A 1 70 ? -18.022 -4.588 18.891 1.00 93.19 70 ILE A O 1
ATOM 569 N N . ASN A 1 71 ? -18.944 -4.688 16.840 1.00 93.00 71 ASN A N 1
ATOM 570 C CA . ASN A 1 71 ? -19.900 -5.756 17.117 1.00 93.00 71 ASN A CA 1
ATOM 571 C C . ASN A 1 71 ? -19.541 -7.029 16.332 1.00 93.00 71 ASN A C 1
ATOM 573 O O . ASN A 1 71 ? -18.798 -6.966 15.355 1.00 93.00 71 ASN A O 1
ATOM 577 N N . HIS A 1 72 ? -20.091 -8.173 16.749 1.00 90.06 72 HIS A N 1
ATOM 578 C CA . HIS A 1 72 ? -19.937 -9.467 16.074 1.00 90.06 72 HIS A CA 1
ATOM 579 C C . HIS A 1 72 ? -18.476 -9.877 15.839 1.00 90.06 72 HIS A C 1
ATOM 581 O O . HIS A 1 72 ? -18.108 -10.305 14.750 1.00 90.06 72 HIS A O 1
ATOM 587 N N . LEU A 1 73 ? -17.640 -9.748 16.875 1.00 92.88 73 LEU A N 1
ATOM 588 C CA . LEU A 1 73 ? -16.241 -10.144 16.785 1.00 92.88 73 LEU A CA 1
ATOM 589 C C . LEU A 1 73 ? -16.131 -11.667 16.618 1.00 92.88 73 LEU A C 1
ATOM 591 O O . LEU A 1 73 ? -16.533 -12.430 17.496 1.00 92.88 73 LEU A O 1
ATOM 595 N N . SER A 1 74 ? -15.558 -12.093 15.503 1.00 92.81 74 SER A N 1
ATOM 596 C CA . SER A 1 74 ? -15.176 -13.476 15.219 1.00 92.81 74 SER A CA 1
ATOM 597 C C . SER A 1 74 ? -13.663 -13.549 15.063 1.00 92.81 74 SER A C 1
ATOM 599 O O . SER A 1 74 ? -13.030 -12.525 14.809 1.00 92.81 74 SER A O 1
ATOM 601 N N . SER A 1 75 ? -13.073 -14.727 15.251 1.00 91.44 75 SER A N 1
ATOM 602 C CA . SER A 1 75 ? -11.642 -14.924 15.039 1.00 91.44 75 SER A CA 1
ATOM 603 C C . SER A 1 75 ? -11.364 -16.018 14.022 1.00 91.44 75 SER A C 1
ATOM 605 O O . SER A 1 75 ? -12.124 -16.978 13.882 1.00 91.44 75 SER A O 1
ATOM 607 N N . ASN A 1 76 ? -10.261 -15.852 13.308 1.00 86.31 76 ASN A N 1
ATOM 608 C CA . ASN A 1 76 ? -9.742 -16.782 12.322 1.00 86.31 76 ASN A CA 1
ATOM 609 C C . ASN A 1 76 ? -8.213 -16.798 12.401 1.00 86.31 76 ASN A C 1
ATOM 611 O O . ASN A 1 76 ? -7.592 -15.855 12.884 1.00 86.31 76 ASN A O 1
ATOM 615 N N . THR A 1 77 ? -7.601 -17.883 11.941 1.00 85.75 77 THR A N 1
ATOM 616 C CA . THR A 1 77 ? -6.144 -17.976 11.828 1.00 85.75 77 THR A CA 1
ATOM 617 C C . THR A 1 77 ? -5.790 -18.171 10.366 1.00 85.75 77 THR A C 1
ATOM 619 O O . THR A 1 77 ? -6.331 -19.066 9.718 1.00 85.75 77 THR A O 1
ATOM 622 N N . GLU A 1 78 ? -4.892 -17.339 9.858 1.00 77.56 78 GLU A N 1
ATOM 623 C CA . GLU A 1 78 ? -4.397 -17.377 8.486 1.00 77.56 78 GLU A CA 1
ATOM 624 C C . GLU A 1 78 ? -2.898 -17.075 8.502 1.00 77.56 78 GLU A C 1
ATOM 626 O O . GLU A 1 78 ? -2.457 -16.208 9.250 1.00 77.56 78 GLU A O 1
ATOM 631 N N . CYS A 1 79 ? -2.100 -17.818 7.728 1.00 73.50 79 CYS A N 1
ATOM 632 C CA . CYS A 1 79 ? -0.636 -17.674 7.707 1.00 73.50 79 CYS A CA 1
ATOM 633 C C . CYS A 1 79 ? 0.019 -17.703 9.107 1.00 73.50 79 CYS A C 1
ATOM 635 O O . CYS A 1 79 ? 0.875 -16.871 9.407 1.00 73.50 79 CYS A O 1
ATOM 637 N N . ASP A 1 80 ? -0.430 -18.605 9.988 1.00 79.00 80 ASP A N 1
ATOM 638 C CA . ASP A 1 80 ? -0.003 -18.690 11.397 1.00 79.00 80 ASP A CA 1
ATOM 639 C C . ASP A 1 80 ? -0.242 -17.412 12.228 1.00 79.00 80 ASP A C 1
ATOM 641 O O . ASP A 1 80 ? 0.266 -17.274 13.343 1.00 79.00 80 ASP A O 1
ATOM 645 N N . HIS A 1 81 ? -1.068 -16.493 11.725 1.00 80.06 81 HIS A N 1
ATOM 646 C CA . HIS A 1 81 ? -1.434 -15.253 12.387 1.00 80.06 81 HIS A CA 1
ATOM 647 C C . HIS A 1 81 ? -2.914 -15.256 12.784 1.00 80.06 81 HIS A C 1
ATOM 649 O O . HIS A 1 81 ? -3.782 -15.702 12.033 1.00 80.06 81 HIS A O 1
ATOM 655 N N . HIS A 1 82 ? -3.208 -14.786 13.998 1.00 85.50 82 HIS A N 1
ATOM 656 C CA . HIS A 1 82 ? -4.566 -14.774 14.536 1.00 85.50 82 HIS A CA 1
ATOM 657 C C . HIS A 1 82 ? -5.235 -13.427 14.267 1.00 85.50 82 HIS A C 1
ATOM 659 O O . HIS A 1 82 ? -4.858 -12.405 14.842 1.00 85.50 82 HIS A O 1
ATOM 665 N N . TYR A 1 83 ? -6.252 -13.438 13.415 1.00 86.25 83 TYR A N 1
ATOM 666 C CA . TYR A 1 83 ? -7.024 -12.263 13.051 1.00 86.25 83 TYR A CA 1
ATOM 667 C C . TYR A 1 83 ? -8.401 -12.294 13.703 1.00 86.25 83 TYR A C 1
ATOM 669 O O . TYR A 1 83 ? -8.945 -13.344 14.058 1.00 86.25 83 TYR A O 1
ATOM 677 N N . TYR A 1 84 ? -8.977 -11.106 13.841 1.00 92.19 84 TYR A N 1
ATOM 678 C CA . TYR A 1 84 ? -10.379 -10.943 14.175 1.00 92.19 84 TYR A CA 1
ATOM 679 C C . TYR A 1 84 ? -11.100 -10.247 13.031 1.00 92.19 84 TYR A C 1
ATOM 681 O O . TYR A 1 84 ? -10.510 -9.451 12.305 1.00 92.19 84 TYR A O 1
ATOM 689 N N . SER A 1 85 ? -12.394 -10.502 12.906 1.00 92.38 85 SER A N 1
ATOM 690 C CA . SER A 1 85 ? -13.279 -9.783 11.993 1.00 92.38 85 SER A CA 1
ATOM 691 C C . SER A 1 85 ? -14.508 -9.293 12.745 1.00 92.38 85 SER A C 1
ATOM 693 O O . SER A 1 85 ? -14.968 -9.961 13.674 1.00 92.38 85 SER A O 1
ATOM 695 N N . GLY A 1 86 ? -15.037 -8.126 12.383 1.00 93.19 86 GLY A N 1
ATOM 696 C CA . GLY A 1 86 ? -16.248 -7.602 13.006 1.00 93.19 86 GLY A CA 1
ATOM 697 C C . GLY A 1 86 ? -16.807 -6.349 12.341 1.00 93.19 86 GLY A C 1
ATOM 698 O O . GLY A 1 86 ? -16.190 -5.727 11.480 1.00 93.19 86 GLY A O 1
ATOM 699 N N . GLN A 1 87 ? -17.986 -5.938 12.793 1.00 92.31 87 GLN A N 1
ATOM 700 C CA . GLN A 1 87 ? -18.694 -4.786 12.250 1.00 92.31 87 GLN A CA 1
ATOM 701 C C . GLN A 1 87 ? -18.370 -3.522 1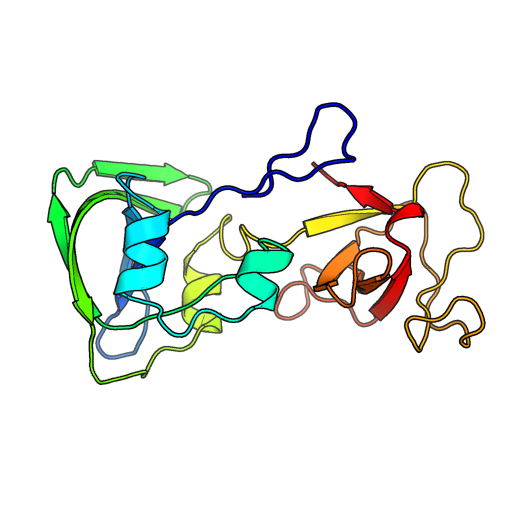3.049 1.00 92.31 87 GLN A C 1
ATOM 703 O O . GLN A 1 87 ? -18.625 -3.454 14.256 1.00 92.31 87 GLN A O 1
ATOM 708 N N . LEU A 1 88 ? -17.871 -2.482 12.377 1.00 91.69 88 LEU A N 1
ATOM 709 C CA . LEU A 1 88 ? -17.691 -1.170 12.995 1.00 91.69 88 LEU A CA 1
ATOM 710 C C . LEU A 1 88 ? -19.053 -0.509 13.251 1.00 91.69 88 LEU A C 1
ATOM 712 O O . LEU A 1 88 ? -19.777 -0.177 12.316 1.00 91.69 88 LEU A O 1
ATOM 716 N N . ILE A 1 89 ? -19.375 -0.254 14.519 1.00 91.00 89 ILE A N 1
ATOM 717 C CA . ILE A 1 89 ? -20.578 0.493 14.915 1.00 91.00 89 ILE A CA 1
ATOM 718 C C . ILE A 1 89 ? -20.279 1.988 15.001 1.00 91.00 89 ILE A C 1
ATOM 720 O O . ILE A 1 89 ? -21.061 2.826 14.553 1.00 91.00 89 ILE A O 1
ATOM 724 N N . LYS A 1 90 ? -19.141 2.339 15.604 1.00 90.50 90 LYS A N 1
ATOM 725 C CA . LYS A 1 90 ? -18.727 3.729 15.794 1.00 90.50 90 LYS A CA 1
ATOM 726 C C . LYS A 1 90 ? -17.216 3.820 15.887 1.00 90.50 90 LYS A C 1
ATOM 728 O O . LYS A 1 90 ? -16.596 3.043 16.603 1.00 90.50 90 LYS A O 1
ATOM 733 N N . PHE A 1 91 ? -16.658 4.841 15.251 1.00 92.38 91 PHE A N 1
ATOM 734 C CA . PHE A 1 91 ? -15.293 5.279 15.495 1.00 92.38 91 PHE A CA 1
ATOM 735 C C . PHE A 1 91 ? -15.297 6.695 16.071 1.00 92.38 91 PHE A C 1
ATOM 737 O O . PHE A 1 91 ? -16.048 7.563 15.609 1.00 92.38 91 PHE A O 1
ATOM 744 N N . THR A 1 92 ? -14.483 6.917 17.099 1.00 93.25 92 THR A N 1
ATOM 745 C CA . THR A 1 92 ? -14.230 8.238 17.678 1.00 93.25 92 THR A CA 1
ATOM 746 C C . THR A 1 92 ? -12.762 8.560 17.478 1.00 93.25 92 THR A C 1
ATOM 748 O O . THR A 1 92 ? -11.895 7.880 18.022 1.00 93.25 92 THR A O 1
ATOM 751 N N . VAL A 1 93 ? -12.501 9.590 16.680 1.00 92.62 93 VAL A N 1
ATOM 752 C CA . VAL A 1 93 ? -11.149 10.028 16.338 1.00 92.62 93 VAL A CA 1
ATOM 753 C C . VAL A 1 93 ? -10.407 10.470 17.598 1.00 92.62 93 VAL A C 1
ATOM 755 O O . VAL A 1 93 ? -10.928 11.268 18.376 1.00 92.62 93 VAL A O 1
ATOM 758 N N . GLY A 1 94 ? -9.202 9.940 17.786 1.00 89.12 94 GLY A N 1
ATOM 759 C CA . GLY A 1 94 ? -8.300 10.339 18.859 1.00 89.12 94 GLY A CA 1
ATOM 760 C C . GLY A 1 94 ? -7.561 11.637 18.535 1.00 89.12 94 GLY A C 1
ATOM 761 O O . GLY A 1 94 ? -7.486 12.064 17.381 1.00 89.12 94 GLY A O 1
ATOM 762 N N . THR A 1 95 ? -7.006 12.261 19.571 1.00 82.50 95 THR A N 1
ATOM 763 C CA . THR A 1 95 ? -6.129 13.437 19.450 1.00 82.50 95 THR A CA 1
ATOM 764 C C . THR A 1 95 ? -4.659 13.063 19.278 1.00 82.50 95 THR A C 1
ATOM 766 O O . THR A 1 95 ? -3.888 13.868 18.767 1.00 82.50 95 THR A O 1
ATOM 769 N N . ASP A 1 96 ? -4.280 11.843 19.662 1.00 72.62 96 ASP A N 1
ATOM 770 C CA . ASP A 1 96 ? -2.883 11.421 19.745 1.00 72.62 96 ASP A CA 1
ATOM 771 C C . ASP A 1 96 ? -2.496 10.586 18.528 1.00 72.62 96 ASP A C 1
ATOM 773 O O . ASP A 1 96 ? -3.105 9.552 18.273 1.00 72.62 96 ASP A O 1
ATOM 777 N N . GLN A 1 97 ? -1.464 10.987 17.787 1.00 66.56 97 GLN A N 1
ATOM 778 C CA . GLN A 1 97 ? -0.921 10.226 16.651 1.00 66.56 97 GLN A CA 1
ATOM 779 C C . GLN A 1 97 ? 0.359 9.464 17.025 1.00 66.56 97 GLN A C 1
ATOM 781 O O . GLN A 1 97 ? 1.337 9.471 16.288 1.00 66.56 97 GLN A O 1
ATOM 786 N N . HIS A 1 98 ? 0.382 8.818 18.189 1.00 71.69 98 HIS A N 1
ATOM 787 C CA . HIS A 1 98 ? 1.544 8.040 18.620 1.00 71.69 98 HIS A CA 1
ATOM 788 C C . HIS A 1 98 ? 1.394 6.577 18.195 1.00 71.69 98 HIS A C 1
ATOM 790 O O . HIS A 1 98 ? 1.092 5.718 19.015 1.00 71.69 98 HIS A O 1
ATOM 796 N N . PHE A 1 99 ? 1.580 6.293 16.908 1.00 83.06 99 PHE A N 1
ATOM 797 C CA . PHE A 1 99 ? 1.720 4.930 16.393 1.00 83.06 99 PHE A CA 1
ATOM 798 C C . PHE A 1 99 ? 2.856 4.876 15.371 1.00 83.06 99 PHE A C 1
ATOM 800 O O . PHE A 1 99 ? 3.115 5.850 14.667 1.00 83.06 99 PHE A O 1
ATOM 807 N N . ASP A 1 100 ? 3.538 3.736 15.310 1.00 85.81 100 ASP A N 1
ATOM 808 C CA . ASP A 1 100 ? 4.593 3.467 14.334 1.00 85.81 100 ASP A CA 1
ATOM 809 C C . ASP A 1 100 ? 4.037 2.545 13.246 1.00 85.81 100 ASP A C 1
ATOM 811 O O . ASP A 1 100 ? 3.676 1.400 13.525 1.00 85.81 100 ASP A O 1
ATOM 815 N N . ILE A 1 101 ? 3.973 3.049 12.012 1.00 84.50 101 ILE A N 1
ATOM 816 C CA . ILE A 1 101 ? 3.455 2.317 10.850 1.00 84.50 101 ILE A CA 1
ATOM 817 C C . ILE A 1 101 ? 4.227 1.014 10.636 1.00 84.50 101 ILE A C 1
ATOM 819 O O . ILE A 1 101 ? 3.602 -0.023 10.432 1.00 84.50 101 ILE A O 1
ATOM 823 N N . ASN A 1 102 ? 5.552 1.021 10.794 1.00 81.81 102 ASN A N 1
ATOM 824 C CA . ASN A 1 102 ? 6.365 -0.180 10.605 1.00 81.81 102 ASN A CA 1
ATOM 825 C C . ASN A 1 102 ? 6.000 -1.258 11.629 1.00 81.81 102 ASN A C 1
ATOM 827 O O . ASN A 1 102 ? 6.009 -2.450 11.327 1.00 81.81 102 ASN A O 1
ATOM 831 N N . THR A 1 103 ? 5.652 -0.851 12.852 1.00 84.19 103 THR A N 1
ATOM 832 C CA . THR A 1 103 ? 5.179 -1.789 13.877 1.00 84.19 103 THR A CA 1
ATOM 833 C C . THR A 1 103 ? 3.814 -2.375 13.502 1.00 84.19 103 THR A C 1
ATOM 835 O O . THR A 1 103 ? 3.603 -3.575 13.676 1.00 84.19 103 THR A O 1
ATOM 838 N N . LEU A 1 104 ? 2.901 -1.565 12.952 1.00 87.06 104 LEU A N 1
ATOM 839 C CA . LEU A 1 104 ? 1.586 -2.032 12.493 1.00 87.06 104 LEU A CA 1
ATOM 840 C C . LEU A 1 104 ? 1.702 -3.018 11.324 1.00 87.06 104 LEU A C 1
ATOM 842 O O . LEU A 1 104 ? 1.055 -4.064 11.338 1.00 87.06 104 LEU A O 1
ATOM 846 N N . GLU A 1 105 ? 2.527 -2.696 10.330 1.00 83.81 105 GLU A N 1
ATOM 847 C CA . GLU A 1 105 ? 2.713 -3.521 9.135 1.00 83.81 105 GLU A CA 1
ATOM 848 C C . GLU A 1 105 ? 3.357 -4.862 9.481 1.00 83.81 105 GLU A C 1
ATOM 850 O O . GLU A 1 105 ? 2.812 -5.906 9.128 1.00 83.81 105 GLU A O 1
ATOM 855 N N . ASN A 1 106 ? 4.440 -4.862 10.265 1.00 81.81 106 ASN A N 1
ATOM 856 C CA . ASN A 1 106 ? 5.090 -6.099 10.710 1.00 81.81 106 ASN A CA 1
ATOM 857 C C . ASN A 1 106 ? 4.161 -6.988 11.545 1.00 81.81 106 ASN A C 1
ATOM 859 O O . ASN A 1 106 ? 4.265 -8.214 11.503 1.00 81.81 106 ASN A O 1
ATOM 863 N N . ALA A 1 107 ? 3.239 -6.385 12.298 1.00 83.19 107 ALA A N 1
ATOM 864 C CA . ALA A 1 107 ? 2.265 -7.136 13.067 1.00 83.19 107 ALA A CA 1
ATOM 865 C C . ALA A 1 107 ? 1.175 -7.775 12.200 1.00 83.19 107 ALA A C 1
ATOM 867 O O . ALA A 1 107 ? 0.580 -8.748 12.640 1.00 83.19 107 ALA A O 1
ATOM 868 N N . ALA A 1 108 ? 0.903 -7.286 10.986 1.00 79.81 108 ALA A N 1
ATOM 869 C CA . ALA A 1 108 ? -0.205 -7.780 10.165 1.00 79.81 108 ALA A CA 1
ATOM 870 C C . ALA A 1 108 ? 0.086 -9.089 9.407 1.00 79.81 108 ALA A C 1
ATOM 872 O O . ALA A 1 108 ? -0.738 -9.521 8.596 1.00 79.81 108 ALA A O 1
ATOM 873 N N . GLY A 1 109 ? 1.207 -9.759 9.694 1.00 78.50 109 GLY A N 1
ATOM 874 C CA . GLY A 1 109 ? 1.526 -11.089 9.168 1.00 78.50 109 GLY A CA 1
ATOM 875 C C . GLY A 1 109 ? 1.677 -11.100 7.645 1.00 78.50 109 GLY A C 1
ATOM 876 O O . GLY A 1 109 ? 2.303 -10.211 7.068 1.00 78.50 109 GLY A O 1
ATOM 877 N N . CYS A 1 110 ? 1.082 -12.089 6.969 1.00 71.50 110 CYS A N 1
ATOM 878 C CA . CYS A 1 110 ? 1.122 -12.168 5.501 1.00 71.50 110 CYS A CA 1
ATOM 879 C C . CYS A 1 110 ? 0.353 -11.031 4.805 1.00 71.50 110 CYS A C 1
ATOM 881 O O . CYS A 1 110 ? 0.523 -10.811 3.608 1.00 71.50 110 CYS A O 1
ATOM 883 N N . GLU A 1 111 ? -0.432 -10.256 5.556 1.00 73.19 111 GLU A N 1
ATOM 884 C CA . GLU A 1 111 ? -1.136 -9.075 5.074 1.00 73.19 111 GLU A CA 1
ATOM 885 C C . GLU A 1 111 ? -0.470 -7.757 5.518 1.00 73.19 111 GLU A C 1
ATOM 887 O O . GLU A 1 111 ? -1.176 -6.757 5.668 1.00 73.19 111 GLU A O 1
ATOM 892 N N . ALA A 1 112 ? 0.852 -7.749 5.742 1.00 74.94 112 ALA A N 1
ATOM 893 C CA . ALA A 1 112 ? 1.650 -6.562 6.090 1.00 74.94 112 ALA A CA 1
ATOM 894 C C . ALA A 1 112 ? 1.527 -5.426 5.063 1.00 74.94 112 ALA A C 1
ATOM 896 O O . ALA A 1 112 ? 1.314 -4.274 5.431 1.00 74.94 112 ALA A O 1
ATOM 897 N N . TRP A 1 113 ? 1.569 -5.762 3.768 1.00 77.44 113 TRP A N 1
ATOM 898 C CA . TRP A 1 113 ? 1.506 -4.790 2.668 1.00 77.44 113 TRP A CA 1
ATOM 899 C C . TRP A 1 113 ? 0.395 -5.126 1.661 1.00 77.44 113 TRP A C 1
ATOM 901 O O . TRP A 1 113 ? 0.667 -5.353 0.481 1.00 77.44 113 TRP A O 1
ATOM 911 N N . PRO A 1 114 ? -0.886 -5.136 2.077 1.00 70.62 114 PRO A N 1
ATOM 912 C CA . PRO A 1 114 ? -2.001 -5.624 1.258 1.00 70.62 114 PRO A CA 1
ATOM 913 C C . PRO A 1 114 ? -2.356 -4.673 0.101 1.00 70.62 114 PRO A C 1
ATOM 915 O O . PRO A 1 114 ? -3.211 -4.981 -0.732 1.00 70.62 114 PRO A O 1
ATOM 918 N N . TYR A 1 115 ? -1.746 -3.489 0.086 1.00 76.94 115 TYR A N 1
ATOM 919 C CA . TYR A 1 115 ? -1.894 -2.443 -0.921 1.00 76.94 115 TYR A CA 1
ATOM 920 C C . TYR A 1 115 ? -0.727 -2.421 -1.923 1.00 76.94 115 TYR A C 1
ATOM 922 O O . TYR A 1 115 ? -0.786 -1.690 -2.913 1.00 76.94 115 TYR A O 1
ATOM 930 N N . ARG A 1 116 ? 0.347 -3.181 -1.673 1.00 80.25 116 ARG A N 1
ATOM 931 C CA . ARG A 1 116 ? 1.550 -3.158 -2.502 1.00 80.25 116 ARG A CA 1
ATOM 932 C C . ARG A 1 116 ? 1.331 -3.972 -3.769 1.00 80.25 116 ARG A C 1
ATOM 934 O O . ARG A 1 116 ? 0.902 -5.120 -3.726 1.00 80.25 116 ARG A O 1
ATOM 941 N N . LEU A 1 117 ? 1.646 -3.356 -4.904 1.00 85.75 117 LEU A N 1
ATOM 942 C CA . LEU A 1 117 ? 1.538 -3.986 -6.213 1.00 85.75 117 LEU A CA 1
ATOM 943 C C . LEU A 1 117 ? 2.890 -4.546 -6.635 1.00 85.75 117 LEU A C 1
ATOM 945 O O . LEU A 1 117 ? 3.886 -3.812 -6.658 1.00 85.75 117 LEU A O 1
ATOM 949 N N . SER A 1 118 ? 2.884 -5.817 -7.017 1.00 88.88 118 SER A N 1
ATOM 950 C CA . SER A 1 118 ? 4.050 -6.538 -7.514 1.00 88.88 118 SER A CA 1
ATOM 951 C C . SER A 1 118 ? 3.898 -6.816 -9.007 1.00 88.88 118 SER A C 1
ATOM 953 O O . SER A 1 118 ? 2.798 -7.079 -9.490 1.00 88.88 118 SER A O 1
ATOM 955 N N . TYR A 1 119 ? 5.002 -6.757 -9.744 1.00 91.94 119 TYR A N 1
ATOM 956 C CA . TYR A 1 119 ? 5.050 -6.912 -11.194 1.00 91.94 119 TYR A CA 1
ATOM 957 C C . TYR A 1 119 ? 6.274 -7.716 -11.633 1.00 91.94 119 TYR A C 1
ATOM 959 O O . TYR A 1 119 ? 7.261 -7.823 -10.910 1.00 91.94 119 TYR A O 1
ATOM 967 N N . THR A 1 120 ? 6.228 -8.207 -12.866 1.00 94.00 120 THR A N 1
ATOM 968 C CA . THR A 1 120 ? 7.394 -8.622 -13.661 1.00 94.00 120 THR A CA 1
ATOM 969 C C . THR A 1 120 ? 7.396 -7.881 -14.990 1.00 94.00 120 THR A C 1
ATOM 971 O O . THR A 1 120 ? 6.410 -7.237 -15.364 1.00 94.00 120 THR A O 1
ATOM 974 N N . LEU A 1 121 ? 8.502 -7.965 -15.729 1.00 94.31 121 LEU A N 1
ATOM 975 C CA . LEU A 1 121 ? 8.513 -7.529 -17.121 1.00 94.31 121 LEU A CA 1
ATOM 976 C C . LEU A 1 121 ? 7.566 -8.388 -17.959 1.00 94.31 121 LEU A C 1
ATOM 978 O O . LEU A 1 121 ? 7.481 -9.605 -17.790 1.00 94.31 121 LEU A O 1
ATOM 982 N N . LYS A 1 122 ? 6.893 -7.754 -18.919 1.00 92.88 122 LYS A N 1
ATOM 983 C CA . LYS A 1 122 ? 6.162 -8.484 -19.952 1.00 92.88 122 LYS A CA 1
ATOM 984 C C . LYS A 1 122 ? 7.118 -9.354 -20.779 1.00 92.88 122 LYS A C 1
ATOM 986 O O . LYS A 1 122 ? 8.243 -8.928 -21.063 1.00 92.88 122 LYS A O 1
ATOM 991 N N . PRO A 1 123 ? 6.659 -10.527 -21.248 1.00 90.75 123 PRO A N 1
ATOM 992 C CA . PRO A 1 123 ? 7.427 -11.355 -22.167 1.00 90.75 123 PRO A CA 1
ATOM 993 C C . PRO A 1 123 ? 7.875 -10.570 -23.408 1.00 90.75 123 PRO A C 1
ATOM 995 O O . PRO A 1 123 ? 7.119 -9.769 -23.956 1.00 90.75 123 PRO A O 1
ATOM 998 N N . GLY A 1 124 ? 9.103 -10.823 -23.866 1.00 89.12 124 GLY A N 1
ATOM 999 C CA . GLY A 1 124 ? 9.673 -10.203 -25.068 1.00 89.12 124 GLY A CA 1
ATOM 1000 C C . GLY A 1 124 ? 10.427 -8.890 -24.836 1.00 89.12 124 GLY A C 1
ATOM 1001 O O . GLY A 1 124 ? 11.037 -8.378 -25.772 1.00 89.12 124 GLY A O 1
ATOM 1002 N N . ILE A 1 125 ? 10.446 -8.361 -23.611 1.00 91.56 125 ILE A N 1
ATOM 1003 C CA . ILE A 1 125 ? 11.288 -7.216 -23.245 1.00 91.56 125 ILE A CA 1
ATOM 1004 C C . ILE A 1 125 ? 12.649 -7.733 -22.765 1.00 91.56 125 ILE A C 1
ATOM 1006 O O . ILE A 1 125 ? 12.720 -8.450 -21.772 1.00 91.56 125 ILE A O 1
ATOM 1010 N N . THR A 1 126 ? 13.729 -7.374 -23.466 1.00 83.12 126 THR A N 1
ATOM 1011 C CA . THR A 1 126 ? 15.079 -7.921 -23.212 1.00 83.12 126 THR A CA 1
ATOM 1012 C C . THR A 1 126 ? 16.116 -6.895 -22.752 1.00 83.12 126 THR A C 1
ATOM 1014 O O . THR A 1 126 ? 17.176 -7.294 -22.288 1.00 83.12 126 THR A O 1
ATOM 1017 N N . ASP A 1 127 ? 15.836 -5.595 -22.873 1.00 87.56 127 ASP A N 1
ATOM 1018 C CA . ASP A 1 127 ? 16.749 -4.504 -22.485 1.00 87.56 127 ASP A CA 1
ATOM 1019 C C . ASP A 1 127 ? 16.020 -3.474 -21.610 1.00 87.56 127 ASP A C 1
ATOM 1021 O O . ASP A 1 127 ? 15.851 -2.305 -21.960 1.00 87.56 127 ASP A O 1
ATOM 1025 N N . ALA A 1 128 ? 15.482 -3.945 -20.485 1.00 94.56 128 ALA A N 1
ATOM 1026 C CA . ALA A 1 128 ? 14.788 -3.098 -19.528 1.00 94.56 128 ALA A CA 1
ATOM 1027 C C . ALA A 1 128 ? 15.740 -2.606 -18.439 1.00 94.56 128 ALA A C 1
ATOM 1029 O O . ALA A 1 128 ? 16.537 -3.359 -17.881 1.00 94.56 128 ALA A O 1
ATOM 1030 N N . HIS A 1 129 ? 15.601 -1.329 -18.099 1.00 97.00 129 HIS A N 1
ATOM 1031 C CA . HIS A 1 129 ? 16.336 -0.682 -17.022 1.00 97.00 129 HIS A CA 1
ATOM 1032 C C . HIS A 1 129 ? 15.373 0.191 -16.240 1.00 97.00 129 HIS A C 1
ATOM 1034 O O . HIS A 1 129 ? 14.490 0.827 -16.823 1.00 97.00 129 HIS A O 1
ATOM 1040 N N . PHE A 1 130 ? 15.596 0.302 -14.937 1.00 97.56 130 PHE A N 1
ATOM 1041 C CA . PHE A 1 130 ? 15.056 1.427 -14.194 1.00 97.56 130 PHE A CA 1
ATOM 1042 C C . PHE A 1 130 ? 15.643 2.718 -14.765 1.00 97.56 130 PHE A C 1
ATOM 1044 O O . PHE A 1 130 ? 16.828 2.789 -15.079 1.00 97.56 130 PHE A O 1
ATOM 1051 N N . LYS A 1 131 ? 14.832 3.758 -14.893 1.00 98.00 131 LYS A N 1
ATOM 1052 C CA . LYS A 1 131 ? 15.262 5.110 -15.242 1.00 98.00 131 LYS A CA 1
ATOM 1053 C C . LYS A 1 131 ? 15.593 5.900 -13.983 1.00 98.00 131 LYS A C 1
ATOM 1055 O O . LYS A 1 131 ? 15.014 5.661 -12.924 1.00 98.00 131 LYS A O 1
ATOM 1060 N N . GLN A 1 132 ? 16.512 6.854 -14.100 1.00 97.00 132 GLN A N 1
ATOM 1061 C CA . GLN A 1 132 ? 16.835 7.773 -12.999 1.00 97.00 132 GLN A CA 1
ATOM 1062 C C . GLN A 1 132 ? 15.740 8.822 -12.763 1.00 97.00 132 GLN A C 1
ATOM 1064 O O . GLN A 1 132 ? 15.606 9.317 -11.650 1.00 97.00 132 GLN A O 1
ATOM 1069 N N . GLU A 1 133 ? 14.932 9.108 -13.785 1.00 97.00 133 GLU A N 1
ATOM 1070 C CA . GLU A 1 133 ? 13.796 10.035 -13.761 1.00 97.00 133 GLU A CA 1
ATOM 1071 C C . GLU A 1 133 ? 12.628 9.428 -14.565 1.00 97.00 133 GLU A C 1
ATOM 1073 O O . GLU A 1 133 ? 12.875 8.568 -15.416 1.00 97.00 133 GLU A O 1
ATOM 1078 N N . PRO A 1 134 ? 11.364 9.832 -14.331 1.00 96.06 134 PRO A N 1
ATOM 1079 C CA . PRO A 1 134 ? 10.189 9.312 -15.040 1.00 96.06 134 PRO A CA 1
ATOM 1080 C C . PRO A 1 134 ? 10.059 9.889 -16.465 1.00 96.06 134 PRO A C 1
ATOM 1082 O O . PRO A 1 134 ? 9.040 10.471 -16.833 1.00 96.06 134 PRO A O 1
ATOM 1085 N N . ASP A 1 135 ? 11.110 9.725 -17.267 1.00 95.75 135 ASP A N 1
ATOM 1086 C CA . ASP A 1 135 ? 11.221 10.184 -18.649 1.00 95.75 135 ASP A CA 1
ATOM 1087 C C . ASP A 1 135 ? 11.877 9.085 -19.502 1.00 95.75 135 ASP A C 1
ATOM 1089 O O . ASP A 1 135 ? 12.839 8.426 -19.100 1.00 95.75 135 ASP A O 1
ATOM 1093 N N . VAL A 1 136 ? 11.361 8.873 -20.714 1.00 92.38 136 VAL A N 1
ATOM 1094 C CA . VAL A 1 136 ? 11.883 7.864 -21.650 1.00 92.38 136 VAL A CA 1
ATOM 1095 C C . VAL A 1 136 ? 13.333 8.139 -22.064 1.00 92.38 136 VAL A C 1
ATOM 1097 O O . VAL A 1 136 ? 14.098 7.198 -22.294 1.00 92.38 136 VAL A O 1
ATOM 1100 N N . SER A 1 137 ? 13.716 9.415 -22.119 1.00 95.00 137 SER A N 1
ATOM 1101 C CA . SER A 1 137 ? 15.048 9.908 -22.470 1.00 95.00 137 SER A CA 1
ATOM 1102 C C . SER A 1 137 ? 16.006 9.978 -21.278 1.00 95.00 137 SER A C 1
ATOM 1104 O O . SER A 1 137 ? 17.208 10.174 -21.474 1.00 95.00 137 SER A O 1
ATOM 1106 N N . ALA A 1 138 ? 15.514 9.764 -20.051 1.00 96.56 138 ALA A N 1
ATOM 1107 C CA . ALA A 1 138 ? 16.355 9.744 -18.864 1.00 96.56 138 ALA A CA 1
ATOM 1108 C C . ALA A 1 138 ? 17.415 8.639 -18.939 1.00 96.56 138 ALA A C 1
ATOM 1110 O O . ALA A 1 138 ? 17.238 7.590 -19.578 1.00 96.56 138 ALA A O 1
ATOM 1111 N N . LYS A 1 139 ? 18.521 8.867 -18.225 1.00 97.19 139 LYS A N 1
ATOM 1112 C CA . LYS A 1 139 ? 19.607 7.895 -18.093 1.00 97.19 139 LYS A CA 1
ATOM 1113 C C . LYS A 1 139 ? 19.090 6.592 -17.489 1.00 97.19 139 LYS A C 1
ATOM 1115 O O . LYS A 1 139 ? 18.281 6.598 -16.557 1.00 97.19 139 LYS A O 1
ATOM 1120 N N . ASN A 1 140 ? 19.606 5.484 -18.010 1.00 97.31 140 ASN A N 1
ATOM 1121 C CA . ASN A 1 140 ? 19.375 4.169 -17.431 1.00 97.31 140 ASN A CA 1
ATOM 1122 C C . ASN A 1 140 ? 20.107 4.059 -16.083 1.00 97.31 140 ASN A C 1
ATOM 1124 O O . ASN A 1 140 ? 21.214 4.573 -15.904 1.00 97.31 140 ASN A O 1
ATOM 1128 N N . GLY A 1 141 ? 19.445 3.416 -15.133 1.00 95.56 141 GLY A N 1
ATOM 1129 C CA . GLY A 1 141 ? 19.955 2.979 -13.844 1.00 95.56 141 GLY A CA 1
ATOM 1130 C C . GLY A 1 141 ? 20.199 1.472 -13.861 1.00 95.56 141 GLY A C 1
ATOM 1131 O O . GLY A 1 141 ? 20.884 0.965 -14.744 1.00 95.56 141 GLY A O 1
ATOM 1132 N N . ALA A 1 142 ? 19.662 0.762 -12.868 1.00 95.31 142 ALA A N 1
ATOM 1133 C CA . ALA A 1 142 ? 19.843 -0.682 -12.741 1.00 95.31 142 ALA A CA 1
ATOM 1134 C C . ALA A 1 142 ? 19.057 -1.473 -13.803 1.00 95.31 142 ALA A C 1
ATOM 1136 O O . ALA A 1 142 ? 17.937 -1.105 -14.160 1.00 95.31 142 ALA A O 1
ATOM 1137 N N . ILE A 1 143 ? 19.646 -2.582 -14.260 1.00 95.06 143 ILE A N 1
ATOM 1138 C CA . ILE A 1 143 ? 19.031 -3.535 -15.194 1.00 95.06 143 ILE A CA 1
ATOM 1139 C C . ILE A 1 143 ? 17.864 -4.251 -14.511 1.00 95.06 143 ILE A C 1
ATOM 1141 O O . ILE A 1 143 ? 17.942 -4.597 -13.331 1.00 95.06 143 ILE A O 1
ATOM 1145 N N . ILE A 1 144 ? 16.814 -4.519 -15.280 1.00 95.00 144 ILE A N 1
ATOM 1146 C CA . ILE A 1 144 ? 15.662 -5.314 -14.868 1.00 95.00 144 ILE A CA 1
ATOM 1147 C C . ILE A 1 144 ? 15.647 -6.587 -15.711 1.00 95.00 144 ILE A C 1
ATOM 1149 O O . ILE A 1 144 ? 15.577 -6.530 -16.939 1.00 95.00 144 ILE A O 1
ATOM 1153 N N . THR A 1 145 ? 15.724 -7.740 -15.054 1.00 91.88 145 THR A N 1
ATOM 1154 C CA . THR A 1 145 ? 15.656 -9.050 -15.711 1.00 91.88 145 THR A CA 1
ATOM 1155 C C . THR A 1 145 ? 14.220 -9.569 -15.742 1.00 91.88 145 THR A C 1
ATOM 1157 O O . THR A 1 145 ? 13.368 -9.130 -14.971 1.00 91.88 145 THR A O 1
ATOM 1160 N N . ALA A 1 146 ? 13.923 -10.496 -16.656 1.00 87.94 146 ALA A N 1
ATOM 1161 C CA . ALA A 1 146 ? 12.561 -11.003 -16.855 1.00 87.94 146 ALA A CA 1
ATOM 1162 C C . ALA A 1 146 ? 11.986 -11.738 -15.626 1.00 87.94 146 ALA A C 1
ATOM 1164 O O . ALA A 1 146 ? 10.777 -11.736 -15.419 1.00 87.94 146 ALA A O 1
ATOM 1165 N N . ASP A 1 147 ? 12.850 -12.345 -14.813 1.00 88.06 147 ASP A N 1
ATOM 1166 C CA . ASP A 1 147 ? 12.537 -13.060 -13.572 1.00 88.06 147 ASP A CA 1
ATOM 1167 C C . ASP A 1 147 ? 12.523 -12.157 -12.327 1.00 88.06 147 ASP A C 1
ATOM 1169 O O . ASP A 1 147 ? 12.157 -12.601 -11.238 1.00 88.06 147 ASP A O 1
ATOM 1173 N N . MET A 1 148 ? 12.904 -10.885 -12.469 1.00 92.38 148 MET A N 1
ATOM 1174 C CA . MET A 1 148 ? 12.927 -9.945 -11.358 1.00 92.38 148 MET A CA 1
ATOM 1175 C C . MET A 1 148 ? 11.501 -9.569 -10.950 1.00 92.38 148 MET A C 1
ATOM 1177 O O . MET A 1 148 ? 10.778 -8.909 -11.698 1.00 92.38 148 MET A O 1
ATOM 1181 N N . ALA A 1 149 ? 11.120 -9.935 -9.725 1.00 93.62 149 ALA A N 1
ATOM 1182 C CA . ALA A 1 149 ? 9.932 -9.393 -9.082 1.00 93.62 149 ALA A CA 1
ATOM 1183 C C . ALA A 1 149 ? 10.178 -7.929 -8.692 1.00 93.62 149 ALA A C 1
ATOM 1185 O O . ALA A 1 149 ? 11.183 -7.593 -8.059 1.00 93.62 149 ALA A O 1
ATOM 1186 N N . ILE A 1 150 ? 9.252 -7.058 -9.074 1.00 94.31 150 ILE A N 1
ATOM 1187 C CA . ILE A 1 150 ? 9.327 -5.611 -8.888 1.00 94.31 150 ILE A CA 1
ATOM 1188 C C . ILE A 1 150 ? 8.157 -5.182 -8.015 1.00 94.31 150 ILE A C 1
ATOM 1190 O O . ILE A 1 150 ? 7.010 -5.462 -8.345 1.00 94.31 150 ILE A O 1
ATOM 1194 N N . VAL A 1 151 ? 8.427 -4.457 -6.937 1.00 91.69 151 VAL A N 1
ATOM 1195 C CA . VAL A 1 151 ? 7.404 -3.861 -6.075 1.00 91.69 151 VAL A CA 1
ATOM 1196 C C . VAL A 1 151 ? 7.269 -2.370 -6.339 1.00 91.69 151 VAL A C 1
ATOM 1198 O O . VAL A 1 151 ? 8.257 -1.657 -6.527 1.00 91.69 151 VAL A O 1
ATOM 1201 N N . THR A 1 152 ? 6.031 -1.885 -6.342 1.00 90.75 152 THR A N 1
ATOM 1202 C CA . THR A 1 152 ? 5.752 -0.448 -6.458 1.00 90.75 152 THR A CA 1
ATOM 1203 C C . THR A 1 152 ? 6.082 0.256 -5.154 1.00 90.75 152 THR A C 1
ATOM 1205 O O . THR A 1 152 ? 5.658 -0.190 -4.091 1.00 90.75 152 THR A O 1
ATOM 1208 N N . LEU A 1 153 ? 6.805 1.370 -5.259 1.00 88.50 153 LEU A N 1
ATOM 1209 C CA . LEU A 1 153 ? 7.062 2.284 -4.149 1.00 88.50 153 LEU A CA 1
ATOM 1210 C C . LEU A 1 153 ? 6.141 3.503 -4.225 1.00 88.50 153 LEU A C 1
ATOM 1212 O O . LEU A 1 153 ? 5.609 3.943 -3.214 1.00 88.50 153 LEU A O 1
ATOM 1216 N N . GLU A 1 154 ? 5.947 4.048 -5.428 1.00 87.56 154 GLU A N 1
ATOM 1217 C CA . GLU A 1 154 ? 5.146 5.253 -5.639 1.00 87.56 154 GLU A CA 1
ATOM 1218 C C . GLU A 1 154 ? 4.588 5.304 -7.064 1.00 87.56 154 GLU A C 1
ATOM 1220 O O . GLU A 1 154 ? 5.284 5.012 -8.043 1.00 87.56 154 GLU A O 1
ATOM 1225 N N . ARG A 1 155 ? 3.336 5.747 -7.200 1.00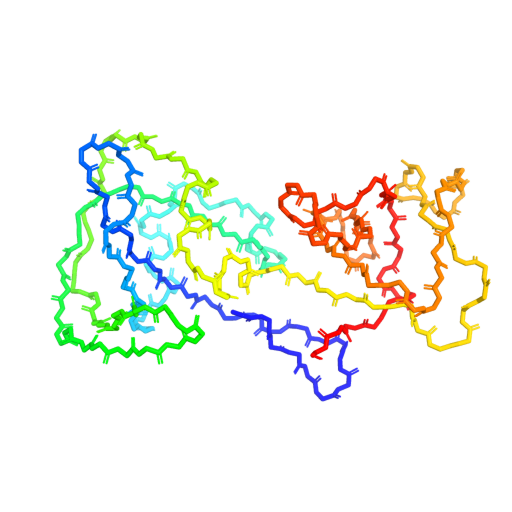 89.00 155 ARG A N 1
ATOM 1226 C CA . ARG A 1 155 ? 2.742 6.104 -8.489 1.00 89.00 155 ARG A CA 1
ATOM 1227 C C . ARG A 1 155 ? 3.069 7.556 -8.827 1.00 89.00 155 ARG A C 1
ATOM 1229 O O . ARG A 1 155 ? 2.570 8.469 -8.180 1.00 89.00 155 ARG A O 1
ATOM 1236 N N . VAL A 1 156 ? 3.860 7.766 -9.880 1.00 90.81 156 VAL A N 1
ATOM 1237 C CA . VAL A 1 156 ? 4.208 9.117 -10.353 1.00 90.81 156 VAL A CA 1
ATOM 1238 C C . VAL A 1 156 ? 3.071 9.694 -11.195 1.00 90.81 156 VAL A C 1
ATOM 1240 O O . VAL A 1 156 ? 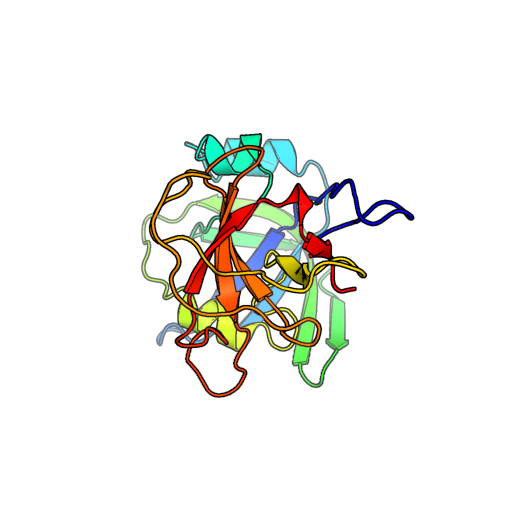2.639 10.828 -11.003 1.00 90.81 156 VAL A O 1
ATOM 1243 N N . ASN A 1 157 ? 2.586 8.915 -12.162 1.00 88.69 157 ASN A N 1
ATOM 1244 C CA . ASN A 1 157 ? 1.458 9.265 -13.021 1.00 88.69 157 ASN A CA 1
ATOM 1245 C C . ASN A 1 157 ? 0.837 7.990 -13.627 1.00 88.69 157 ASN A C 1
ATOM 1247 O O . ASN A 1 157 ? 1.139 6.877 -13.206 1.00 88.69 157 ASN A O 1
ATOM 1251 N N . GLN A 1 158 ? -0.047 8.141 -14.617 1.00 87.50 158 GLN A N 1
ATOM 1252 C CA . GLN A 1 158 ? -0.726 7.008 -15.264 1.00 87.50 158 GLN A CA 1
ATOM 1253 C C . GLN A 1 158 ? 0.210 6.067 -16.041 1.00 87.50 158 GLN A C 1
ATOM 1255 O O . GLN A 1 158 ? -0.185 4.952 -16.364 1.00 87.50 158 GLN A O 1
ATOM 1260 N N . GLN A 1 159 ? 1.425 6.507 -16.371 1.00 92.56 159 GLN A N 1
ATOM 1261 C CA . GLN A 1 159 ? 2.383 5.751 -17.176 1.00 92.56 159 GLN A CA 1
ATOM 1262 C C . GLN A 1 159 ? 3.586 5.285 -16.359 1.00 92.56 159 GLN A C 1
ATOM 1264 O O . GLN A 1 159 ? 4.111 4.210 -16.630 1.00 92.56 159 GLN A O 1
ATOM 1269 N N . TRP A 1 160 ? 4.011 6.071 -15.373 1.00 94.62 160 TRP A N 1
ATOM 1270 C CA . TRP A 1 160 ? 5.244 5.861 -14.627 1.00 94.62 160 TRP A CA 1
ATOM 1271 C C . TRP A 1 160 ? 4.989 5.502 -13.170 1.00 94.62 160 TRP A C 1
ATOM 1273 O O . TRP A 1 160 ? 4.184 6.132 -12.477 1.00 94.62 160 TRP A O 1
ATOM 1283 N N . ILE A 1 161 ? 5.764 4.536 -12.691 1.00 94.25 161 ILE A N 1
ATOM 1284 C CA . ILE A 1 161 ? 5.931 4.245 -11.269 1.00 94.25 161 ILE A CA 1
ATOM 1285 C C . ILE A 1 161 ? 7.388 4.401 -10.871 1.00 94.25 161 ILE A C 1
ATOM 1287 O O . ILE A 1 161 ? 8.287 4.146 -11.675 1.00 94.25 161 ILE A O 1
ATOM 1291 N N . LYS A 1 162 ? 7.608 4.759 -9.610 1.00 94.88 162 LYS A N 1
ATOM 1292 C CA . LYS A 1 162 ? 8.842 4.443 -8.908 1.00 94.88 162 LYS A CA 1
ATOM 1293 C C . LYS A 1 162 ? 8.693 3.053 -8.303 1.00 94.88 162 LYS A C 1
ATOM 1295 O O . LYS A 1 162 ? 7.705 2.762 -7.625 1.00 94.88 162 LYS A O 1
ATOM 1300 N N . ALA A 1 163 ? 9.662 2.195 -8.562 1.00 95.19 163 ALA A N 1
ATOM 1301 C CA . ALA A 1 163 ? 9.623 0.803 -8.164 1.00 95.19 163 ALA A CA 1
ATOM 1302 C C . ALA A 1 163 ? 11.020 0.293 -7.813 1.00 95.19 163 ALA A C 1
ATOM 1304 O O . ALA A 1 163 ? 12.029 0.931 -8.124 1.00 95.19 163 ALA A O 1
ATOM 1305 N N . ALA A 1 164 ? 11.061 -0.859 -7.159 1.00 95.56 164 ALA A N 1
ATOM 1306 C CA . ALA A 1 164 ? 12.289 -1.518 -6.756 1.00 95.56 164 ALA A CA 1
ATOM 1307 C C . ALA A 1 164 ? 12.193 -3.026 -6.953 1.00 95.56 164 ALA A C 1
ATOM 1309 O O . ALA A 1 164 ? 11.102 -3.591 -6.979 1.00 95.56 164 ALA A O 1
ATOM 1310 N N . GLN A 1 165 ? 13.343 -3.681 -7.053 1.00 95.06 165 GLN A N 1
ATOM 1311 C CA . GLN A 1 165 ? 13.433 -5.128 -6.935 1.00 95.06 165 GLN A CA 1
ATOM 1312 C C . GLN A 1 165 ? 12.898 -5.570 -5.566 1.00 95.06 165 GLN A C 1
ATOM 1314 O O . GLN A 1 165 ? 13.264 -4.994 -4.543 1.00 95.06 165 GLN A O 1
ATOM 1319 N N . TYR A 1 166 ? 12.068 -6.607 -5.542 1.00 91.94 166 TYR A N 1
ATOM 1320 C CA . TYR A 1 166 ? 11.677 -7.276 -4.306 1.00 91.94 166 TYR A CA 1
ATOM 1321 C C . TYR A 1 166 ? 12.877 -8.015 -3.694 1.00 91.94 166 TYR A C 1
ATOM 1323 O O . TYR A 1 166 ? 13.534 -8.803 -4.377 1.00 91.94 166 TYR A O 1
ATOM 1331 N N . ASP A 1 167 ? 13.148 -7.787 -2.410 1.00 90.31 167 ASP A N 1
ATOM 1332 C CA . ASP A 1 167 ? 14.174 -8.510 -1.650 1.00 90.31 167 ASP A CA 1
ATOM 1333 C C . ASP A 1 167 ? 13.682 -8.773 -0.226 1.00 90.31 167 ASP A C 1
ATOM 1335 O O . ASP A 1 167 ? 13.711 -7.879 0.615 1.00 90.31 167 ASP A O 1
ATOM 1339 N N . ALA A 1 168 ? 13.268 -10.011 0.051 1.00 85.25 168 ALA A N 1
ATOM 1340 C CA . ALA A 1 168 ? 12.721 -10.422 1.346 1.00 85.25 168 ALA A CA 1
ATOM 1341 C C . ALA A 1 168 ? 13.692 -10.250 2.534 1.00 85.25 168 ALA A C 1
ATOM 1343 O O . ALA A 1 168 ? 13.265 -10.324 3.683 1.00 85.25 168 ALA A O 1
ATOM 1344 N N . ASN A 1 169 ? 14.990 -10.038 2.282 1.00 86.38 169 ASN A N 1
ATOM 1345 C CA . ASN A 1 169 ? 16.001 -9.874 3.329 1.00 86.38 169 ASN A CA 1
ATOM 1346 C C . ASN A 1 169 ? 16.270 -8.406 3.694 1.00 86.38 169 ASN A C 1
ATOM 1348 O O . ASN A 1 169 ? 17.099 -8.139 4.565 1.00 86.38 169 ASN A O 1
ATOM 1352 N N . GLN A 1 170 ? 15.632 -7.454 3.011 1.00 85.69 170 GLN A N 1
ATOM 1353 C CA . GLN A 1 170 ? 15.754 -6.027 3.301 1.00 85.69 170 GLN A CA 1
ATOM 1354 C C . GLN A 1 170 ? 14.525 -5.513 4.060 1.00 85.69 170 GLN A C 1
ATOM 1356 O O . GLN A 1 170 ? 13.439 -6.088 3.929 1.00 85.69 170 GLN A O 1
ATOM 1361 N N . PRO A 1 171 ? 14.662 -4.407 4.818 1.00 78.06 171 PRO A N 1
ATOM 13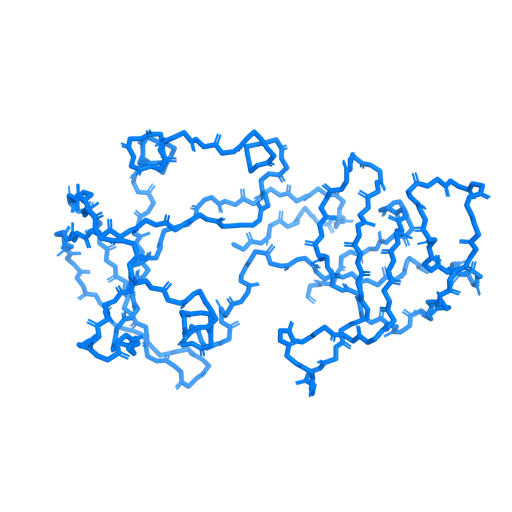62 C CA . PRO A 1 171 ? 13.515 -3.689 5.362 1.00 78.06 171 PRO A CA 1
ATOM 1363 C C . PRO A 1 171 ? 12.465 -3.416 4.281 1.00 78.06 171 PRO A C 1
ATOM 1365 O O . PRO A 1 171 ? 12.798 -3.127 3.128 1.00 78.06 171 PRO A O 1
ATOM 1368 N N . ASP A 1 172 ? 11.199 -3.576 4.654 1.00 75.81 172 ASP A N 1
ATOM 1369 C CA . ASP A 1 172 ? 10.033 -3.426 3.781 1.00 75.81 172 ASP A CA 1
ATOM 1370 C C . ASP A 1 172 ? 10.073 -4.305 2.527 1.00 75.81 172 ASP A C 1
ATOM 1372 O O . ASP A 1 172 ? 9.354 -4.045 1.571 1.00 75.81 172 ASP A O 1
ATOM 1376 N N . SER A 1 173 ? 10.912 -5.340 2.489 1.00 83.69 173 SER A N 1
ATOM 1377 C CA . SER A 1 173 ? 11.172 -6.168 1.309 1.00 83.69 173 SER A CA 1
ATOM 1378 C C . SER A 1 173 ? 11.623 -5.394 0.053 1.00 83.69 173 SER A C 1
ATOM 1380 O O . SER A 1 173 ? 11.312 -5.791 -1.077 1.00 83.69 173 SER A O 1
ATOM 1382 N N . VAL A 1 174 ? 12.311 -4.258 0.227 1.00 87.19 174 VAL A N 1
ATOM 1383 C CA . VAL A 1 174 ? 12.766 -3.379 -0.866 1.00 87.19 174 VAL A CA 1
ATOM 1384 C C . VAL A 1 174 ? 14.265 -3.554 -1.116 1.00 87.19 174 VAL A 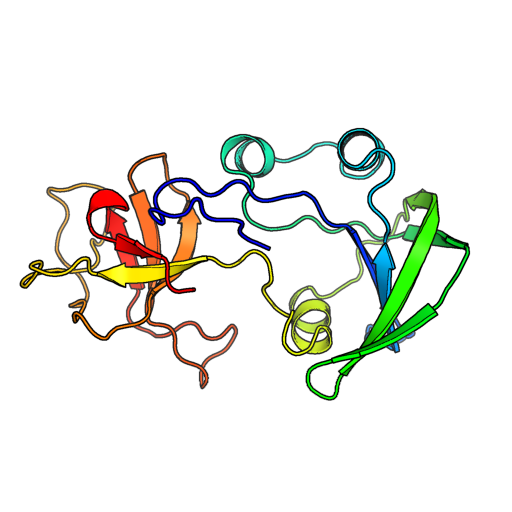C 1
ATOM 1386 O O . VAL A 1 174 ? 15.104 -3.222 -0.282 1.00 87.19 174 VAL A O 1
ATOM 1389 N N . GLY A 1 175 ? 14.616 -4.042 -2.303 1.00 89.56 175 GLY A N 1
ATOM 1390 C CA . GLY A 1 175 ? 15.994 -4.214 -2.748 1.00 89.56 175 GLY A CA 1
ATOM 1391 C C . GLY A 1 175 ? 16.682 -2.907 -3.156 1.00 89.56 175 GLY A C 1
ATOM 1392 O O . GLY A 1 175 ? 16.067 -1.860 -3.351 1.00 89.56 175 GLY A O 1
ATOM 1393 N N . LYS A 1 176 ? 18.005 -2.979 -3.345 1.00 89.75 176 LYS A N 1
ATOM 1394 C CA . LYS A 1 176 ? 18.843 -1.817 -3.708 1.00 89.75 176 LYS A CA 1
ATOM 1395 C C . LYS A 1 176 ? 18.603 -1.300 -5.129 1.00 89.75 176 LYS A C 1
ATOM 1397 O O . LYS A 1 176 ? 18.833 -0.122 -5.398 1.00 89.75 176 LYS A O 1
ATOM 1402 N N . ASN A 1 177 ? 18.183 -2.180 -6.036 1.00 93.94 177 ASN A N 1
ATOM 1403 C CA . ASN A 1 177 ? 17.884 -1.822 -7.417 1.00 93.94 177 ASN A CA 1
ATOM 1404 C C . ASN A 1 177 ? 16.510 -1.161 -7.469 1.00 93.94 177 ASN A C 1
ATOM 1406 O O . ASN A 1 177 ? 15.497 -1.830 -7.285 1.00 93.94 177 ASN A O 1
ATOM 1410 N N . GLN A 1 178 ? 16.486 0.145 -7.713 1.00 95.88 178 GLN A N 1
ATOM 1411 C CA . GLN A 1 178 ? 15.260 0.931 -7.773 1.00 95.88 178 GLN A CA 1
ATOM 1412 C C . GLN A 1 178 ? 15.371 2.071 -8.783 1.00 95.88 178 GLN A C 1
ATOM 1414 O O . GLN A 1 178 ? 16.467 2.511 -9.137 1.00 95.88 178 GLN A O 1
ATOM 1419 N N . GLY A 1 179 ? 14.223 2.582 -9.203 1.00 97.12 179 GLY A N 1
ATOM 1420 C CA . GLY A 1 179 ? 14.105 3.771 -10.035 1.00 97.12 179 GLY A CA 1
ATOM 1421 C C . GLY A 1 179 ? 12.733 3.839 -10.685 1.00 97.12 179 GLY A C 1
ATOM 1422 O O . GLY A 1 179 ? 11.758 3.316 -10.148 1.00 97.12 179 GLY A O 1
ATOM 1423 N N . PHE A 1 180 ? 12.648 4.498 -11.832 1.00 97.94 180 PHE A N 1
ATOM 1424 C CA . PHE A 1 180 ? 11.388 4.726 -12.532 1.00 97.94 180 PHE A CA 1
ATOM 1425 C C . PHE A 1 180 ? 11.205 3.745 -13.689 1.00 97.94 180 PHE A C 1
ATOM 1427 O O . PHE A 1 180 ? 12.151 3.441 -14.407 1.00 97.94 180 PHE A O 1
ATOM 1434 N N . ILE A 1 181 ? 9.989 3.254 -13.901 1.00 96.88 181 ILE A N 1
ATOM 1435 C CA . ILE A 1 181 ? 9.670 2.362 -15.022 1.00 96.88 181 ILE A CA 1
ATOM 1436 C C . ILE A 1 181 ? 8.266 2.636 -15.561 1.00 96.88 181 ILE A C 1
ATOM 1438 O O . ILE A 1 181 ? 7.353 3.020 -14.823 1.00 96.88 181 ILE A O 1
ATOM 1442 N N . LEU A 1 182 ? 8.109 2.434 -16.870 1.00 95.44 182 LEU A N 1
ATOM 1443 C CA . LEU A 1 182 ? 6.825 2.471 -17.549 1.00 95.44 182 LEU A CA 1
ATOM 1444 C C . LEU A 1 182 ? 5.985 1.246 -17.189 1.00 95.44 182 LEU A C 1
ATOM 1446 O O . LEU A 1 182 ? 6.371 0.109 -17.453 1.00 95.44 182 LEU A O 1
ATOM 1450 N N . LEU A 1 183 ? 4.768 1.482 -16.716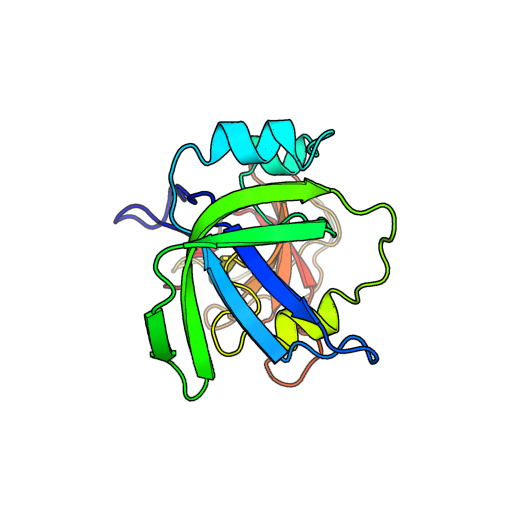 1.00 91.75 183 LEU A N 1
ATOM 1451 C CA . LEU A 1 183 ? 3.784 0.433 -16.450 1.00 91.75 183 LEU A CA 1
ATOM 1452 C C . LEU A 1 183 ? 3.449 -0.402 -17.675 1.00 91.75 183 LEU A C 1
ATOM 1454 O O . LEU A 1 183 ? 3.156 -1.584 -17.554 1.00 91.75 183 LEU A O 1
ATOM 1458 N N . SER A 1 184 ? 3.509 0.186 -18.871 1.00 92.19 184 SER A N 1
ATOM 1459 C CA . SER A 1 184 ? 3.235 -0.540 -20.110 1.00 92.19 184 SER A CA 1
ATOM 1460 C C . SER A 1 184 ? 4.207 -1.699 -20.349 1.00 92.19 184 SER A C 1
ATOM 1462 O O . SER A 1 184 ? 3.847 -2.626 -21.078 1.00 92.19 184 SER A O 1
ATOM 1464 N N . GLN A 1 185 ? 5.396 -1.667 -19.736 1.00 93.69 185 GLN A N 1
ATOM 1465 C CA . GLN A 1 185 ? 6.410 -2.725 -19.793 1.00 93.69 185 GLN A CA 1
ATOM 1466 C C . GLN A 1 185 ? 6.177 -3.835 -18.762 1.00 93.69 185 GLN A C 1
ATOM 1468 O O . GLN A 1 185 ? 6.817 -4.880 -18.835 1.00 93.69 185 GLN A O 1
ATOM 1473 N N . LEU A 1 186 ? 5.270 -3.618 -17.814 1.00 92.38 186 LEU A N 1
ATOM 1474 C CA . LEU A 1 186 ? 5.058 -4.487 -16.670 1.00 92.38 186 LEU A CA 1
ATOM 1475 C C . LEU A 1 186 ? 3.763 -5.282 -16.797 1.00 92.38 186 LEU A C 1
ATOM 1477 O O . LEU A 1 186 ? 2.777 -4.816 -17.369 1.00 92.38 186 LEU A O 1
ATOM 1481 N N . GLN A 1 187 ? 3.773 -6.479 -16.230 1.00 90.69 187 GLN A N 1
ATOM 1482 C CA . GLN A 1 187 ? 2.592 -7.294 -15.977 1.00 90.69 187 GLN A CA 1
ATOM 1483 C C . GLN A 1 187 ? 2.522 -7.608 -14.480 1.00 90.69 187 GLN A C 1
ATOM 1485 O O . GLN A 1 187 ? 3.571 -7.823 -13.866 1.00 90.69 187 GLN A O 1
ATOM 1490 N N . PRO A 1 188 ? 1.333 -7.584 -13.863 1.00 88.62 188 PRO A N 1
ATOM 1491 C CA . PRO A 1 188 ? 1.204 -7.856 -12.440 1.00 88.62 188 PRO A CA 1
ATOM 1492 C C . PRO A 1 188 ? 1.590 -9.302 -12.115 1.00 88.62 188 PRO A C 1
ATOM 1494 O O . PRO A 1 188 ? 1.379 -10.215 -12.913 1.00 88.62 188 PRO A O 1
ATOM 1497 N N . LEU A 1 189 ? 2.169 -9.483 -10.933 1.00 81.25 189 LEU A N 1
ATOM 1498 C CA . LEU A 1 189 ? 2.339 -10.778 -10.286 1.00 81.25 189 LEU A CA 1
ATOM 1499 C C . LEU A 1 189 ? 1.106 -11.028 -9.413 1.00 81.25 189 LEU A C 1
ATOM 1501 O O . LEU A 1 189 ? 0.829 -10.222 -8.523 1.00 81.25 189 LEU A O 1
ATOM 1505 N N . ASN A 1 190 ? 0.393 -12.121 -9.686 1.00 60.00 190 ASN A N 1
ATOM 1506 C CA . ASN A 1 190 ? -0.657 -12.657 -8.818 1.00 60.00 190 ASN A CA 1
ATOM 1507 C C . ASN A 1 190 ? -0.104 -13.821 -7.999 1.00 60.00 190 ASN A C 1
ATOM 1509 O O . ASN A 1 190 ? 0.660 -14.621 -8.587 1.00 60.00 190 ASN A O 1
#

Solvent-accessible surface area (backbone atoms only — not comparable to full-atom values): 11303 Å² total; per-residue (Å²): 78,78,40,60,43,99,82,52,79,48,72,61,55,59,87,80,48,74,48,73,43,62,46,100,83,61,44,70,77,42,46,32,43,39,56,74,80,60,50,69,62,51,47,62,72,70,50,62,84,68,59,66,64,39,72,76,68,59,50,68,85,85,87,75,47,58,53,74,45,71,42,77,78,44,78,51,75,56,84,96,33,77,39,30,38,27,39,71,77,45,78,46,80,48,92,61,81,86,71,57,66,69,53,54,27,69,64,44,51,89,55,38,61,47,54,61,51,40,26,27,48,37,90,93,65,85,86,44,48,22,14,75,41,90,46,94,86,40,56,74,55,44,77,53,54,64,86,43,48,30,32,57,75,42,79,75,54,99,52,31,30,35,31,23,32,56,26,88,90,35,77,93,34,48,36,91,49,51,33,17,42,55,50,88,53,44,34,63,61,129

pLDDT: mean 86.48, std 8.8, range [57.91, 98.0]